Protein AF-A0A2T4J996-F1 (afdb_monomer_lite)

Foldseek 3Di:
DAFEAEAELQALVVDVGDDDDDFPDAHQEYEYQENNYADLCSCVVQLVVCVVRVHAYEYEYALRNQFQHQQVVSVVSNVVVCVVSVVVVGHYYYADLDWDDTPLEIEGEHQLFFQLPQDPPCSVLLLVLQCVPDCSQVGGHNHVVHGDHPVNSNVSNVSSVCSRLVVQPDDRPDAYEYHHAAAEANVPPDVVQVDDDSSSVSNSRRRYHHCCVSVVVGDHQFYFYHDDDPDDPDPPVRVVVCLLVPNDHTSCCVVCVQPVPPPLAECDVVLVVVLVVQVVVHDVSNVVSLVVQQVRHHPDNDTNSVNSVVVVVCCVVPDDDDDDDDHDDGDDDDD

Radius of gyration: 21.66 Å; chains: 1; bounding box: 54×43×72 Å

Organism: NCBI:txid1188250

pLDDT: mean 76.29, std 22.1, range [26.41, 98.44]

Sequence (335 aa):
MARFLVWSDLHDELWEGFDLPDPSAPVDGVLIGGDTHTRGRHLDILAASARKYDCPVVLIWGNHEASGSVWSDLLAEEAHQLAALKAEGLDIRVLHGAVTELAGVRIIGATLWTDFRLYPGLEALARTVVPRLLNDYHAIRTAPGRRFTGADMLALHAEQKAAVFEALAQLYPSATIVMTQHLPVRQLIHPAREIGRDQDRALSAGFASDLWEEIKAHHIHSWIWGHIEIYQKVDRSTRQREVDGHRLANPDHYRLYFSLIRPTHAITQSEFDIFWAVVDAGPDPTAQFLLDLHHQKALGSLRKTEILLERLRELEEGFGPAKEPEIFYSALGTS

Secondary structure (DSSP, 8-state):
---EEEE----GGGSS---PPPPSS--SEEEE-S-S-STT-TTHHHHHHHHHHTS-EEEE--SSTTBTSBHHHHHHHHHHHHHHHHHTT--EEEESSEEEEETTEEEEEE-----S-SSTT-HHHHHHHHHHH-THHHHBEEETTEE--HHHHHHHHHHHHHHHHHHHHS--SS-EEEEESSBSSGGGS-GGGTSS-HHHHHHGGGTB---HHHHTTS--SEEEE----------HHHHHHHHHTT---TTTHHHHHHH----TTS--HHHHHHHHHHHHH-HHHHHHHHHHHHTSB-STT-BHHHHHHHHHHHHTT-----------PPPPPP-

InterPro domains:
  IPR004843 Calcineurin-like, phosphoesterase domain [PF00149] (3-76)
  IPR029052 Metallo-dependent phosphatase-like [G3DSA:3.60.21.10] (3-246)
  IPR029052 Metallo-dependent phosphatase-like [SSF56300] (3-232)

Structure (mmCIF, N/CA/C/O backbone):
data_AF-A0A2T4J996-F1
#
_entry.id   AF-A0A2T4J996-F1
#
loop_
_atom_site.group_PDB
_atom_site.id
_atom_site.type_symbol
_atom_site.label_atom_id
_atom_site.label_alt_id
_atom_site.label_comp_id
_atom_site.label_asym_id
_atom_site.label_entity_id
_atom_site.label_seq_id
_atom_site.pdbx_PDB_ins_code
_atom_site.Cartn_x
_atom_site.Cartn_y
_atom_site.Cartn_z
_atom_site.occupancy
_atom_site.B_iso_or_equiv
_atom_site.auth_seq_id
_atom_site.auth_comp_id
_atom_site.auth_asym_id
_atom_site.auth_atom_id
_atom_site.pdbx_PDB_model_num
ATOM 1 N N . MET A 1 1 ? -22.418 -12.457 0.472 1.00 69.06 1 MET A N 1
ATOM 2 C CA . MET A 1 1 ? -21.127 -12.187 -0.193 1.00 69.06 1 MET A CA 1
ATOM 3 C C . MET A 1 1 ? -20.550 -10.954 0.468 1.00 69.06 1 MET A C 1
ATOM 5 O O . MET A 1 1 ? -21.336 -10.037 0.678 1.00 69.06 1 MET A O 1
ATOM 9 N N . ALA A 1 2 ? -19.269 -10.968 0.844 1.00 81.12 2 ALA A N 1
ATOM 10 C CA . ALA A 1 2 ? -18.644 -9.841 1.536 1.00 81.12 2 ALA A CA 1
ATOM 11 C C . ALA A 1 2 ? -18.615 -8.587 0.643 1.00 81.12 2 ALA A C 1
ATOM 13 O O . ALA A 1 2 ? -18.400 -8.694 -0.567 1.00 81.12 2 ALA A O 1
ATOM 14 N N . ARG A 1 3 ? -18.853 -7.415 1.232 1.00 82.44 3 ARG A N 1
ATOM 15 C CA . ARG A 1 3 ? -18.918 -6.108 0.570 1.00 82.44 3 ARG A CA 1
ATOM 16 C C . ARG A 1 3 ? -17.928 -5.163 1.234 1.00 82.44 3 ARG A C 1
ATOM 18 O O . ARG A 1 3 ? -18.079 -4.852 2.409 1.00 82.44 3 ARG A O 1
ATOM 25 N N . PHE A 1 4 ? -16.960 -4.669 0.472 1.00 83.69 4 PHE A N 1
ATOM 26 C CA . PHE A 1 4 ? -15.954 -3.738 0.975 1.00 83.69 4 PHE A CA 1
ATOM 27 C C . PHE A 1 4 ? -16.042 -2.395 0.255 1.00 83.69 4 PHE A C 1
ATOM 29 O O . PHE A 1 4 ? -16.210 -2.359 -0.965 1.00 83.69 4 PHE A O 1
ATOM 36 N N . LEU A 1 5 ? -15.889 -1.300 1.002 1.00 82.12 5 LEU A N 1
ATOM 37 C CA . LEU A 1 5 ? -15.442 -0.030 0.424 1.00 82.12 5 LEU A CA 1
ATOM 38 C C . LEU A 1 5 ? -13.927 -0.069 0.312 1.00 82.12 5 LEU A C 1
ATOM 40 O O . LEU A 1 5 ? -13.264 -0.642 1.175 1.00 82.12 5 LEU A O 1
ATOM 44 N N . VAL A 1 6 ? -13.377 0.524 -0.742 1.00 80.06 6 VAL A N 1
ATOM 45 C CA . VAL A 1 6 ? -11.937 0.485 -0.966 1.00 80.06 6 VAL A CA 1
ATOM 46 C C . VAL A 1 6 ? -11.428 1.828 -1.467 1.00 80.06 6 VAL A C 1
ATOM 48 O O . VAL A 1 6 ? -11.973 2.362 -2.431 1.00 80.06 6 VAL A O 1
ATOM 51 N N . TRP A 1 7 ? -10.372 2.342 -0.839 1.00 81.75 7 TRP A N 1
ATOM 52 C CA . TRP A 1 7 ? -9.734 3.619 -1.177 1.00 81.75 7 TRP A CA 1
ATOM 53 C C . TRP A 1 7 ? -8.212 3.507 -1.138 1.00 81.75 7 TRP A C 1
ATOM 55 O O . TRP A 1 7 ? -7.685 2.536 -0.617 1.00 81.75 7 TRP A O 1
ATOM 65 N N . SER A 1 8 ? -7.507 4.492 -1.684 1.00 81.81 8 SER A N 1
ATOM 66 C CA . SER A 1 8 ? -6.046 4.624 -1.637 1.00 81.81 8 SER A CA 1
ATOM 67 C C . SER A 1 8 ? -5.675 6.055 -2.022 1.00 81.81 8 SER A C 1
ATOM 69 O O . SER A 1 8 ? -6.496 6.724 -2.657 1.00 81.81 8 SER A O 1
ATOM 71 N N . ASP A 1 9 ? -4.469 6.503 -1.667 1.00 78.94 9 ASP A N 1
ATOM 72 C CA . ASP A 1 9 ? -3.899 7.790 -2.094 1.00 78.94 9 ASP A CA 1
ATOM 73 C C . ASP A 1 9 ? -4.835 8.965 -1.767 1.00 78.94 9 ASP A C 1
ATOM 75 O O . ASP A 1 9 ? -5.097 9.855 -2.583 1.00 78.94 9 ASP A O 1
ATOM 79 N N . LEU A 1 10 ? -5.401 8.917 -0.556 1.00 77.12 10 LEU A N 1
ATOM 80 C CA . LEU A 1 10 ? -6.344 9.917 -0.067 1.00 77.12 10 LEU A CA 1
ATOM 81 C C . LEU A 1 10 ? -5.671 11.236 0.279 1.00 77.12 10 LEU A C 1
ATOM 83 O O . LEU A 1 10 ? -6.398 12.211 0.359 1.00 77.12 10 LEU A O 1
ATOM 87 N N . HIS A 1 11 ? -4.354 11.266 0.508 1.00 75.38 11 HIS A N 1
ATOM 88 C CA . HIS A 1 11 ? -3.541 12.471 0.711 1.00 75.38 11 HIS A CA 1
ATOM 89 C C . HIS A 1 11 ? -4.268 13.635 1.406 1.00 75.38 11 HIS A C 1
ATOM 91 O O . HIS A 1 11 ? -4.245 14.782 0.943 1.00 75.38 11 HIS A O 1
ATOM 97 N N . ASP A 1 12 ? -4.927 13.351 2.530 1.00 72.12 12 ASP A N 1
ATOM 98 C CA . ASP A 1 12 ? -5.772 14.314 3.234 1.00 72.12 12 ASP A CA 1
ATOM 99 C C . ASP A 1 12 ? -4.965 15.524 3.729 1.00 72.12 12 ASP A C 1
ATOM 101 O O . ASP A 1 12 ? -5.529 16.576 4.019 1.00 72.12 12 ASP A O 1
ATOM 105 N N . GLU A 1 13 ? -3.632 15.428 3.771 1.00 70.81 13 GLU A N 1
ATOM 106 C CA . GLU A 1 13 ? -2.739 16.551 4.046 1.00 70.81 13 GLU A CA 1
ATOM 107 C C . GLU A 1 13 ? -2.743 17.642 2.962 1.00 70.81 13 GLU A C 1
ATOM 109 O O . GLU A 1 13 ? -2.271 18.756 3.213 1.00 70.81 13 GLU A O 1
ATOM 114 N N . LEU A 1 14 ? -3.218 17.332 1.753 1.00 64.31 14 LEU A N 1
ATOM 115 C CA . LEU A 1 14 ? -3.176 18.218 0.588 1.00 64.31 14 LEU A CA 1
ATOM 116 C C . LEU A 1 14 ? -4.493 18.973 0.350 1.00 64.31 14 LEU A C 1
ATOM 118 O O . LEU A 1 14 ? -4.530 19.881 -0.488 1.00 64.31 14 LEU A O 1
ATOM 122 N N . TRP A 1 15 ? -5.569 18.632 1.060 1.00 72.00 15 TRP A N 1
ATOM 123 C CA . TRP A 1 15 ? -6.887 19.257 0.908 1.00 72.00 15 TRP A CA 1
ATOM 124 C C . TRP A 1 15 ? -7.669 19.310 2.224 1.00 72.00 15 TRP A C 1
ATOM 126 O O . TRP A 1 15 ? -7.163 18.982 3.288 1.00 72.00 15 TRP A O 1
ATOM 136 N N . GLU A 1 16 ? -8.912 19.788 2.175 1.00 67.12 16 GLU A N 1
ATOM 137 C CA . GLU A 1 16 ? -9.771 20.005 3.352 1.00 67.12 16 GLU A CA 1
ATOM 138 C C . GLU A 1 16 ? -10.351 18.696 3.944 1.00 67.12 16 GLU A C 1
ATOM 140 O O . GLU A 1 16 ? -11.324 18.739 4.691 1.00 67.12 16 GLU A O 1
ATOM 145 N N . GLY A 1 17 ? -9.727 17.548 3.646 1.00 63.62 17 GLY A N 1
ATOM 146 C CA . GLY A 1 17 ? -10.167 16.201 4.021 1.00 63.62 17 GLY A CA 1
ATOM 147 C C . GLY A 1 17 ? -10.972 15.472 2.939 1.00 63.62 17 GLY A C 1
ATOM 148 O O . GLY A 1 17 ? -11.456 16.076 1.976 1.00 63.62 17 GLY A O 1
ATOM 149 N N . PHE A 1 18 ? -11.084 14.152 3.088 1.00 69.75 18 PHE A N 1
ATOM 150 C CA . PHE A 1 18 ? -11.877 13.286 2.223 1.00 69.75 18 PHE A CA 1
ATOM 151 C C . PHE A 1 18 ? -13.313 13.141 2.741 1.00 69.75 18 PHE A C 1
ATOM 153 O O . PHE A 1 18 ? -13.555 12.629 3.838 1.00 69.75 18 PHE A O 1
ATOM 160 N N . ASP A 1 19 ? -14.282 13.552 1.922 1.00 75.06 19 ASP A N 1
ATOM 161 C CA . ASP A 1 19 ? -15.699 13.362 2.219 1.00 75.06 19 ASP A CA 1
ATOM 162 C C . ASP A 1 19 ? -16.072 11.884 2.077 1.00 75.06 19 ASP A C 1
ATOM 164 O O . ASP A 1 19 ? -16.168 11.334 0.978 1.00 75.06 19 ASP A O 1
ATOM 168 N N . LEU A 1 20 ? -16.301 11.234 3.216 1.00 76.50 20 LEU A N 1
ATOM 169 C CA . LEU A 1 20 ? -16.715 9.840 3.263 1.00 76.50 20 LEU A CA 1
ATOM 170 C C . LEU A 1 20 ? -18.072 9.662 2.555 1.00 76.50 20 LEU A C 1
ATOM 172 O O . LEU A 1 20 ? -19.041 10.304 2.970 1.00 76.50 20 LEU A O 1
ATOM 176 N N . PRO A 1 21 ? -18.198 8.793 1.534 1.00 77.44 21 PRO A N 1
ATOM 177 C CA . PRO A 1 21 ? -19.457 8.604 0.809 1.00 77.44 21 PRO A CA 1
ATOM 178 C C . PRO A 1 21 ? -20.531 7.914 1.663 1.00 77.44 21 PRO A C 1
ATOM 180 O O . PRO A 1 21 ? -20.238 7.338 2.704 1.00 77.44 21 PRO A O 1
ATOM 183 N N . ASP A 1 22 ? -21.792 7.950 1.238 1.00 78.25 22 ASP A N 1
ATOM 184 C CA . ASP A 1 22 ? -22.841 7.108 1.825 1.00 78.25 22 ASP A CA 1
ATOM 185 C C . ASP A 1 22 ? -23.022 5.856 0.956 1.00 78.25 22 ASP A C 1
ATOM 187 O O . ASP A 1 22 ? -23.381 5.976 -0.221 1.00 78.25 22 ASP A O 1
ATOM 191 N N . PRO A 1 23 ? -22.745 4.646 1.473 1.00 75.88 23 PRO A N 1
ATOM 192 C CA . PRO A 1 23 ? -22.855 3.439 0.676 1.00 75.88 23 PRO A CA 1
ATOM 193 C C . PRO A 1 23 ? -24.328 3.124 0.402 1.00 75.88 23 PRO A C 1
ATOM 195 O O . PRO A 1 23 ? -25.193 3.254 1.266 1.00 75.88 23 PRO A O 1
ATOM 198 N N . SER A 1 24 ? -24.619 2.631 -0.803 1.00 76.06 24 SER A N 1
ATOM 199 C CA . SER A 1 24 ? -25.988 2.292 -1.219 1.00 76.06 24 SER A CA 1
ATOM 200 C C . SER A 1 24 ? -26.580 1.073 -0.488 1.00 76.06 24 SER A C 1
ATOM 202 O O . SER A 1 24 ? -27.747 0.738 -0.681 1.00 76.06 24 SER A O 1
ATOM 204 N N . ALA A 1 25 ? -25.763 0.361 0.291 1.00 78.00 25 ALA A N 1
ATOM 205 C CA . ALA A 1 25 ? -26.132 -0.777 1.125 1.00 78.00 25 ALA A CA 1
ATOM 206 C C . ALA A 1 25 ? -25.080 -0.963 2.236 1.00 78.00 25 ALA A C 1
ATOM 208 O O . ALA A 1 25 ? -23.963 -0.465 2.076 1.00 78.00 25 ALA A O 1
ATOM 209 N N . PRO A 1 26 ? -25.378 -1.720 3.309 1.00 86.88 26 PRO A N 1
ATOM 210 C CA . PRO A 1 26 ? -24.387 -2.057 4.326 1.00 86.88 26 PRO A CA 1
ATOM 211 C C . PRO A 1 26 ? -23.123 -2.688 3.728 1.00 86.88 26 PRO A C 1
ATOM 213 O O . PRO A 1 26 ? -23.177 -3.395 2.711 1.00 86.88 26 PRO A O 1
ATOM 216 N N . VAL A 1 27 ? -21.992 -2.415 4.371 1.00 86.81 27 VAL A N 1
ATOM 217 C CA . VAL A 1 27 ? -20.670 -2.919 3.996 1.00 86.81 27 VAL A CA 1
ATOM 218 C C . VAL A 1 27 ? -20.065 -3.660 5.179 1.00 86.81 27 VAL A C 1
ATOM 220 O O . VAL A 1 27 ? -20.305 -3.309 6.330 1.00 86.81 27 VAL A O 1
ATOM 223 N N . ASP A 1 28 ? -19.305 -4.706 4.889 1.00 92.12 28 ASP A N 1
ATOM 224 C CA . ASP A 1 28 ? -18.682 -5.569 5.891 1.00 92.12 28 ASP A CA 1
ATOM 225 C C . ASP A 1 28 ? -17.314 -5.035 6.351 1.00 92.12 28 ASP A C 1
ATOM 227 O O . ASP A 1 28 ? -16.740 -5.531 7.321 1.00 92.12 28 ASP A O 1
ATOM 231 N N . GLY A 1 29 ? -16.778 -4.035 5.648 1.00 92.56 29 GLY A N 1
ATOM 232 C CA . GLY A 1 29 ? -15.533 -3.375 6.005 1.00 92.56 29 GLY A CA 1
ATOM 233 C C . GLY A 1 29 ? -15.078 -2.322 5.005 1.00 92.56 29 GLY A C 1
ATOM 234 O O . GLY A 1 29 ? -15.614 -2.198 3.899 1.00 92.56 29 GLY A O 1
ATOM 235 N N . VAL A 1 30 ? -14.028 -1.604 5.385 1.00 90.94 30 VAL A N 1
ATOM 236 C CA . VAL A 1 30 ? -13.314 -0.651 4.530 1.00 90.94 30 VAL A CA 1
ATOM 237 C C . VAL A 1 30 ? -11.862 -1.097 4.382 1.00 90.94 30 VAL A C 1
ATOM 239 O O . VAL A 1 30 ? -11.217 -1.420 5.375 1.00 90.94 30 VAL A O 1
ATOM 242 N N . LEU A 1 31 ? -11.334 -1.099 3.159 1.00 91.38 31 LEU A N 1
ATOM 243 C CA . LEU A 1 31 ? -9.941 -1.426 2.850 1.00 91.38 31 LEU A CA 1
ATOM 244 C C . LEU A 1 31 ? -9.238 -0.188 2.283 1.00 91.38 31 LEU A C 1
ATOM 246 O O . LEU A 1 31 ? -9.692 0.381 1.296 1.00 91.38 31 LEU A O 1
ATOM 250 N N . ILE A 1 32 ? -8.131 0.239 2.880 1.00 89.62 32 ILE A N 1
ATOM 251 C CA . ILE A 1 32 ? -7.398 1.433 2.462 1.00 89.62 32 ILE A CA 1
ATOM 252 C C . ILE A 1 32 ? -5.973 1.056 2.045 1.00 89.62 32 ILE A C 1
ATOM 254 O O . ILE A 1 32 ? -5.202 0.503 2.828 1.00 89.62 32 ILE A O 1
ATOM 258 N N . GLY A 1 33 ? -5.654 1.336 0.785 1.00 86.81 33 GLY A N 1
ATOM 259 C CA . GLY A 1 33 ? -4.440 0.965 0.067 1.00 86.81 33 GLY A CA 1
ATOM 260 C C . GLY A 1 33 ? -3.197 1.797 0.373 1.00 86.81 33 GLY A C 1
ATOM 261 O O . GLY A 1 33 ? -2.201 1.573 -0.292 1.00 86.81 33 GLY A O 1
ATOM 262 N N . GLY A 1 34 ? -3.220 2.672 1.381 1.00 87.62 34 GLY A N 1
ATOM 263 C CA . GLY A 1 34 ? -2.084 3.518 1.766 1.00 87.62 34 GLY A CA 1
ATOM 264 C C . GLY A 1 34 ? -2.198 4.963 1.286 1.00 87.62 34 GLY A C 1
ATOM 265 O O . GLY A 1 34 ? -3.206 5.350 0.690 1.00 87.62 34 GLY A O 1
ATOM 266 N N . ASP A 1 35 ? -1.178 5.758 1.618 1.00 86.19 35 ASP A N 1
ATOM 267 C CA . ASP A 1 35 ? -1.061 7.192 1.340 1.00 86.19 35 ASP A CA 1
ATOM 268 C C . ASP A 1 35 ? -2.310 7.993 1.771 1.00 86.19 35 ASP A C 1
ATOM 270 O O . ASP A 1 35 ? -2.908 8.750 1.003 1.00 86.19 35 ASP A O 1
ATOM 274 N N . THR A 1 36 ? -2.735 7.820 3.028 1.00 84.75 36 THR A N 1
ATOM 275 C CA . THR A 1 36 ? -3.874 8.549 3.603 1.00 84.75 36 THR A CA 1
ATOM 276 C C . THR A 1 36 ? -3.491 9.923 4.121 1.00 84.75 36 THR A C 1
ATOM 278 O O . THR A 1 36 ? -4.158 10.905 3.808 1.00 84.75 36 THR A O 1
ATOM 281 N N . HIS A 1 37 ? -2.448 9.983 4.950 1.00 86.19 37 HIS A N 1
ATOM 282 C CA . HIS A 1 37 ? -1.928 11.211 5.537 1.00 86.19 37 HIS A CA 1
ATOM 283 C C . HIS A 1 37 ? -0.482 11.011 6.015 1.00 86.19 37 HIS A C 1
ATOM 285 O O . HIS A 1 37 ? -0.035 9.908 6.316 1.00 86.19 37 HIS A O 1
ATOM 291 N N . THR A 1 38 ? 0.253 12.108 6.167 1.00 85.81 38 THR A N 1
ATOM 292 C CA . THR A 1 38 ? 1.617 12.130 6.727 1.00 85.81 38 THR A CA 1
ATOM 293 C C . THR A 1 38 ? 1.640 12.400 8.245 1.00 85.81 38 THR A C 1
ATOM 295 O O . THR A 1 38 ? 0.640 12.817 8.836 1.00 85.81 38 THR A O 1
ATOM 298 N N . ARG A 1 39 ? 2.801 12.248 8.899 1.00 85.12 39 ARG A N 1
ATOM 299 C CA . ARG A 1 39 ? 3.062 12.760 10.269 1.00 85.12 39 ARG A CA 1
ATOM 300 C C . ARG A 1 39 ? 2.141 12.226 11.380 1.00 85.12 39 ARG A C 1
ATOM 302 O O . ARG A 1 39 ? 1.787 12.971 12.291 1.00 85.12 39 ARG A O 1
ATOM 309 N N . GLY A 1 40 ? 1.778 10.943 11.327 1.00 86.12 40 GLY A N 1
ATOM 310 C CA . GLY A 1 40 ? 1.049 10.272 12.417 1.00 86.12 40 GLY A CA 1
ATOM 311 C C . GLY A 1 40 ? -0.442 10.590 12.496 1.00 86.12 40 GLY A C 1
ATOM 312 O O . GLY A 1 40 ? -1.061 10.347 13.526 1.00 86.12 40 GLY A O 1
ATOM 313 N N . ARG A 1 41 ? -1.009 11.148 11.422 1.00 90.75 41 ARG A N 1
ATOM 314 C CA . ARG A 1 41 ? -2.451 11.399 11.267 1.00 90.75 41 ARG A CA 1
ATOM 315 C C . ARG A 1 41 ? -3.138 10.411 10.325 1.00 90.75 41 ARG A C 1
ATOM 317 O O . ARG A 1 41 ? -4.313 10.560 10.009 1.00 90.75 41 ARG A O 1
ATOM 324 N N . HIS A 1 42 ? -2.411 9.401 9.863 1.00 91.38 42 HIS A N 1
ATOM 325 C CA . HIS A 1 42 ? -2.890 8.428 8.884 1.00 91.38 42 HIS A CA 1
ATOM 326 C C . HIS A 1 42 ? -4.093 7.619 9.375 1.00 91.38 42 HIS A C 1
ATOM 328 O O . HIS A 1 42 ? -4.861 7.143 8.546 1.00 91.38 42 HIS A O 1
ATOM 334 N N . LEU A 1 43 ? -4.305 7.519 10.695 1.00 95.50 43 LEU A N 1
ATOM 335 C CA . LEU A 1 43 ? -5.453 6.842 11.309 1.00 95.50 43 LEU A CA 1
ATOM 336 C C . LEU A 1 43 ? -6.733 7.690 11.386 1.00 95.50 43 LEU A C 1
ATOM 338 O O . LEU A 1 43 ? -7.800 7.135 11.658 1.00 95.50 43 LEU A O 1
ATOM 342 N N . ASP A 1 44 ? -6.672 9.001 11.139 1.00 94.25 44 ASP A N 1
ATOM 343 C CA . ASP A 1 44 ? -7.824 9.897 11.316 1.00 94.25 44 ASP A CA 1
ATOM 344 C C . ASP A 1 44 ? -9.002 9.480 10.425 1.00 94.25 44 ASP A C 1
ATOM 346 O O . ASP A 1 44 ? -10.134 9.324 10.898 1.00 94.25 44 ASP A O 1
ATOM 350 N N . ILE A 1 45 ? -8.727 9.229 9.141 1.00 89.56 45 ILE A N 1
ATOM 351 C CA . ILE A 1 45 ? -9.749 8.813 8.176 1.00 89.56 45 ILE A CA 1
ATOM 352 C C . ILE A 1 45 ? -10.267 7.398 8.459 1.00 89.56 45 ILE A C 1
ATOM 354 O O . ILE A 1 45 ? -11.437 7.105 8.206 1.00 89.56 45 ILE A O 1
ATOM 358 N N . LEU A 1 46 ? -9.444 6.531 9.059 1.00 95.31 46 LEU A N 1
ATOM 359 C CA . LEU A 1 46 ? -9.857 5.188 9.471 1.00 95.31 46 LEU A CA 1
ATOM 360 C C . LEU A 1 46 ? -10.840 5.279 10.636 1.00 95.31 46 LEU A C 1
ATOM 362 O O . LEU A 1 46 ? -11.886 4.636 10.609 1.00 95.31 46 LEU A O 1
ATOM 366 N N . ALA A 1 47 ? -10.541 6.117 11.630 1.00 97.12 47 ALA A N 1
ATOM 367 C CA . ALA A 1 47 ? -11.420 6.354 12.765 1.00 97.12 47 ALA A CA 1
ATOM 368 C C . ALA A 1 47 ? -12.746 6.996 12.336 1.00 97.12 47 ALA A C 1
ATOM 370 O O . ALA A 1 47 ? -13.809 6.600 12.814 1.00 97.12 47 ALA A O 1
ATOM 371 N N . ALA A 1 48 ? -12.707 7.959 11.411 1.00 94.81 48 ALA A N 1
ATOM 372 C CA . ALA A 1 48 ? -13.911 8.545 10.828 1.00 94.81 48 ALA A CA 1
ATOM 373 C C . ALA A 1 48 ? -14.743 7.499 10.063 1.00 94.81 48 ALA A C 1
ATOM 375 O O . ALA A 1 48 ? -15.957 7.426 10.252 1.00 94.81 48 ALA A O 1
ATOM 376 N N . SER A 1 49 ? -14.092 6.646 9.266 1.00 92.38 49 SER A N 1
ATOM 377 C CA . SER A 1 49 ? -14.745 5.576 8.501 1.00 92.38 49 SER A CA 1
ATOM 378 C C . SER A 1 49 ? -15.386 4.530 9.408 1.00 92.38 49 SER A C 1
ATOM 380 O O . SER A 1 49 ? -16.562 4.216 9.241 1.00 92.38 49 SER A O 1
ATOM 382 N N . ALA A 1 50 ? -14.650 4.040 10.409 1.00 97.31 50 ALA A N 1
ATOM 383 C CA . ALA A 1 50 ? -15.145 3.049 11.360 1.00 97.31 50 ALA A CA 1
ATOM 384 C C . ALA A 1 50 ? -16.388 3.564 12.098 1.00 97.31 50 ALA A C 1
ATOM 386 O O . ALA A 1 50 ? -17.381 2.852 12.204 1.00 97.31 50 ALA A O 1
ATOM 387 N N . ARG A 1 51 ? -16.373 4.832 12.538 1.00 97.00 51 ARG A N 1
ATOM 388 C CA . ARG A 1 51 ? -17.527 5.466 13.197 1.00 97.00 51 ARG A CA 1
ATOM 389 C C . ARG A 1 51 ? -18.706 5.683 12.252 1.00 97.00 51 ARG A C 1
ATOM 391 O O . ARG A 1 51 ? -19.845 5.510 12.669 1.00 97.00 51 ARG A O 1
ATOM 398 N N . LYS A 1 52 ? -18.453 6.098 11.006 1.00 94.50 52 LYS A N 1
ATOM 399 C CA . LYS A 1 52 ? -19.519 6.392 10.039 1.00 94.50 52 LYS A CA 1
ATOM 400 C C . LYS A 1 52 ? -20.245 5.126 9.584 1.00 94.50 52 LYS A C 1
ATOM 402 O O . LYS A 1 52 ? -21.467 5.140 9.480 1.00 94.50 52 LYS A O 1
ATOM 407 N N . TYR A 1 53 ? -19.498 4.069 9.277 1.00 92.81 53 TYR A N 1
ATOM 408 C CA . TYR A 1 53 ? -20.054 2.856 8.670 1.00 92.81 53 TYR A CA 1
ATOM 409 C C . TYR A 1 53 ? -20.310 1.726 9.661 1.00 92.81 53 TYR A C 1
ATOM 411 O O . TYR A 1 53 ? -20.892 0.723 9.260 1.00 92.81 53 TYR A O 1
ATOM 419 N N . ASP A 1 54 ? -19.873 1.877 10.914 1.00 95.81 54 ASP A N 1
ATOM 420 C CA . ASP A 1 54 ? -20.004 0.863 11.965 1.00 95.81 54 ASP A CA 1
ATOM 421 C C . ASP A 1 54 ? -19.439 -0.504 11.529 1.00 95.81 54 ASP A C 1
ATOM 423 O O . ASP A 1 54 ? -20.055 -1.557 11.690 1.00 95.81 54 ASP A O 1
ATOM 427 N N . CYS A 1 55 ? -18.260 -0.482 10.896 1.00 96.25 55 CYS A N 1
ATOM 428 C CA . CYS A 1 55 ? -17.593 -1.679 10.386 1.00 96.25 55 CYS A CA 1
ATOM 429 C C . CYS A 1 55 ? -16.062 -1.591 10.532 1.00 96.25 55 CYS A C 1
ATOM 431 O O . CYS A 1 55 ? -15.519 -0.488 10.671 1.00 96.25 55 CYS A O 1
ATOM 433 N N . PRO A 1 56 ? -15.345 -2.732 10.494 1.00 98.12 56 PRO A N 1
ATOM 434 C CA . PRO A 1 56 ? -13.892 -2.735 10.589 1.00 98.12 56 PRO A CA 1
ATOM 435 C C . PRO A 1 56 ? -13.202 -2.048 9.409 1.00 98.12 56 PRO A C 1
ATOM 437 O O . PRO A 1 56 ? -13.633 -2.159 8.258 1.00 98.12 56 PRO A O 1
ATOM 440 N N . VAL A 1 57 ? -12.077 -1.392 9.691 1.00 98.12 57 VAL A N 1
ATOM 441 C CA . VAL A 1 57 ? -11.261 -0.696 8.690 1.00 98.12 57 VAL A CA 1
ATOM 442 C C . VAL A 1 57 ? -9.853 -1.276 8.671 1.00 98.12 57 VAL A C 1
ATOM 444 O O . VAL A 1 57 ? -9.183 -1.348 9.701 1.00 98.12 57 VAL A O 1
ATOM 447 N N . VAL A 1 58 ? -9.391 -1.683 7.493 1.00 98.31 58 VAL A N 1
ATOM 448 C CA . VAL A 1 58 ? -8.052 -2.229 7.268 1.00 98.31 58 VAL A CA 1
ATOM 449 C C . VAL A 1 58 ? -7.243 -1.248 6.432 1.00 98.31 58 VAL A C 1
ATOM 451 O O . VAL A 1 58 ? -7.706 -0.814 5.384 1.00 98.31 58 VAL A O 1
ATOM 454 N N . LEU A 1 59 ? -6.031 -0.928 6.869 1.00 97.06 59 LEU A N 1
ATOM 455 C CA . LEU A 1 59 ? -5.081 -0.065 6.170 1.00 97.06 59 LEU A CA 1
ATOM 456 C C . LEU A 1 59 ? -3.779 -0.825 5.913 1.00 97.06 59 LEU A C 1
ATOM 458 O O . LEU A 1 59 ? -3.325 -1.590 6.761 1.00 97.06 59 LEU A O 1
ATOM 462 N N . ILE A 1 60 ? -3.146 -0.568 4.776 1.00 96.94 60 ILE A N 1
ATOM 463 C CA . ILE A 1 60 ? -1.698 -0.750 4.614 1.00 96.94 60 ILE A CA 1
ATOM 464 C C . ILE A 1 60 ? -1.023 0.614 4.612 1.00 96.94 60 ILE A C 1
ATOM 466 O O . ILE A 1 60 ? -1.632 1.600 4.216 1.00 96.94 60 ILE A O 1
ATOM 470 N N . TRP A 1 61 ? 0.241 0.684 5.009 1.00 94.88 61 TRP A N 1
ATOM 471 C CA . TRP A 1 61 ? 1.014 1.892 4.736 1.00 94.88 61 TRP A CA 1
ATOM 472 C C . TRP A 1 61 ? 1.341 2.000 3.254 1.00 94.88 61 TRP A C 1
ATOM 474 O O . TRP A 1 61 ? 1.735 1.014 2.620 1.00 94.88 61 TRP A O 1
ATOM 484 N N . GLY A 1 62 ? 1.274 3.220 2.748 1.00 89.69 62 GLY A N 1
ATOM 485 C CA . GLY A 1 62 ? 2.076 3.649 1.627 1.00 89.69 62 GLY A CA 1
ATOM 486 C C . GLY A 1 62 ? 3.418 4.237 2.063 1.00 89.69 62 GLY A C 1
ATOM 487 O O . GLY A 1 62 ? 3.944 3.933 3.138 1.00 89.69 62 GLY A O 1
ATOM 488 N N . ASN A 1 63 ? 4.040 5.021 1.189 1.00 86.56 63 ASN A N 1
ATOM 489 C CA . ASN A 1 63 ? 5.308 5.694 1.479 1.00 86.56 63 ASN A CA 1
ATOM 490 C C . ASN A 1 63 ? 5.081 7.054 2.163 1.00 86.56 63 ASN A C 1
ATOM 492 O O . ASN A 1 63 ? 5.976 7.536 2.867 1.00 86.56 63 ASN A O 1
ATOM 496 N N . HIS A 1 64 ? 3.899 7.665 2.008 1.00 84.62 64 HIS A N 1
ATOM 497 C CA . HIS A 1 64 ? 3.586 8.964 2.601 1.00 84.62 64 HIS A CA 1
ATOM 498 C C . HIS A 1 64 ? 3.309 8.901 4.103 1.00 84.62 64 HIS A C 1
ATOM 500 O O . HIS A 1 64 ? 3.648 9.862 4.796 1.00 84.62 64 HIS A O 1
ATOM 506 N N . GLU A 1 65 ? 2.829 7.782 4.652 1.00 88.75 65 GLU A N 1
ATOM 507 C CA . GLU A 1 65 ? 2.666 7.627 6.106 1.00 88.75 65 GLU A CA 1
ATOM 508 C C . GLU A 1 65 ? 3.977 7.937 6.847 1.00 88.75 65 GLU A C 1
ATOM 510 O O . GLU A 1 65 ? 4.007 8.730 7.795 1.00 88.75 65 GLU A O 1
ATOM 515 N N . ALA A 1 66 ? 5.091 7.387 6.352 1.00 86.19 66 ALA A N 1
ATOM 516 C CA . ALA A 1 66 ? 6.426 7.596 6.910 1.00 86.19 66 ALA A CA 1
ATOM 517 C C . ALA A 1 66 ? 7.059 8.952 6.525 1.00 86.19 66 ALA A C 1
ATOM 519 O O . ALA A 1 66 ? 8.094 9.340 7.082 1.00 86.19 66 ALA A O 1
ATOM 520 N N . SER A 1 67 ? 6.467 9.691 5.583 1.00 84.00 67 SER A N 1
ATOM 521 C CA . SER A 1 67 ? 7.020 10.940 5.058 1.00 84.00 67 SER A CA 1
ATOM 522 C C . SER A 1 67 ? 6.982 12.062 6.095 1.00 84.00 67 SER A C 1
ATOM 524 O O . SER A 1 67 ? 5.948 12.399 6.674 1.00 84.00 67 SER A O 1
ATOM 526 N N . GLY A 1 68 ? 8.145 12.672 6.341 1.00 83.94 68 GLY A N 1
ATOM 527 C CA . GLY A 1 68 ? 8.286 13.735 7.336 1.00 83.94 68 GLY A CA 1
ATOM 528 C C . GLY A 1 68 ? 8.251 13.246 8.787 1.00 83.94 68 GLY A C 1
ATOM 529 O O . GLY A 1 68 ? 8.229 14.085 9.689 1.00 83.94 68 GLY A O 1
ATOM 530 N N . SER A 1 69 ? 8.293 11.929 9.001 1.00 85.12 69 SER A N 1
ATOM 531 C CA . SER A 1 69 ? 8.344 11.273 10.307 1.00 85.12 69 SER A CA 1
ATOM 532 C C . SER A 1 69 ? 9.655 10.512 10.510 1.00 85.12 69 SER A C 1
ATOM 534 O O . SER A 1 69 ? 10.411 10.236 9.573 1.00 85.12 69 SER A O 1
ATOM 536 N N . VAL A 1 70 ? 9.927 10.156 11.767 1.00 90.38 70 VAL A N 1
ATOM 537 C CA . VAL A 1 70 ? 10.876 9.091 12.098 1.00 90.38 70 VAL A CA 1
ATOM 538 C C . VAL A 1 70 ? 10.080 7.795 12.200 1.00 90.38 70 VAL A C 1
ATOM 540 O O . VAL A 1 70 ? 9.178 7.689 13.022 1.00 90.38 70 VAL A O 1
ATOM 543 N N . TRP A 1 71 ? 10.406 6.820 11.359 1.00 89.94 71 TRP A N 1
ATOM 544 C CA . TRP A 1 71 ? 9.659 5.573 11.199 1.00 89.94 71 TRP A CA 1
ATOM 545 C C . TRP A 1 71 ? 9.454 4.839 12.530 1.00 89.94 71 TRP A C 1
ATOM 547 O O . TRP A 1 71 ? 8.326 4.484 12.859 1.00 89.94 71 TRP A O 1
ATOM 557 N N . SER A 1 72 ? 10.515 4.656 13.328 1.00 88.75 72 SER A N 1
ATOM 558 C CA . SER A 1 72 ? 10.422 3.998 14.642 1.00 88.75 72 SER A CA 1
ATOM 559 C C . SER A 1 72 ? 9.418 4.672 15.574 1.00 88.75 72 SER A C 1
ATOM 561 O O . SER A 1 72 ? 8.670 3.998 16.278 1.00 88.75 72 SER A O 1
ATOM 563 N N . ASP A 1 73 ? 9.394 6.001 15.551 1.00 92.38 73 ASP A N 1
ATOM 564 C CA . ASP A 1 73 ? 8.548 6.807 16.423 1.00 92.38 73 ASP A CA 1
ATOM 565 C C . ASP A 1 73 ? 7.099 6.753 15.927 1.00 92.38 73 ASP A C 1
ATOM 567 O O . ASP A 1 73 ? 6.175 6.633 16.725 1.00 92.38 73 ASP A O 1
ATOM 571 N N . LEU A 1 74 ? 6.906 6.750 14.603 1.00 93.38 74 LEU A N 1
ATOM 572 C CA . LEU A 1 74 ? 5.598 6.607 13.972 1.00 93.38 74 LEU A CA 1
ATOM 573 C C . LEU A 1 74 ? 4.951 5.249 14.267 1.00 93.38 74 LEU A C 1
ATOM 575 O O . LEU A 1 74 ? 3.761 5.210 14.548 1.00 93.38 74 LEU A O 1
ATOM 579 N N . LEU A 1 75 ? 5.712 4.149 14.243 1.00 93.25 75 LEU A N 1
ATOM 580 C CA . LEU A 1 75 ? 5.187 2.827 14.614 1.00 93.25 75 LEU A CA 1
ATOM 581 C C . LEU A 1 75 ? 4.761 2.775 16.087 1.00 93.25 75 LEU A C 1
ATOM 583 O O . LEU A 1 75 ? 3.729 2.192 16.415 1.00 93.25 75 LEU A O 1
ATOM 587 N N . ALA A 1 76 ? 5.547 3.384 16.979 1.00 93.81 76 ALA A N 1
ATOM 588 C CA . ALA A 1 76 ? 5.209 3.450 18.397 1.00 93.81 76 ALA A CA 1
ATOM 589 C C . ALA A 1 76 ? 3.944 4.292 18.640 1.00 93.81 76 ALA A C 1
ATOM 591 O O . ALA A 1 76 ? 3.071 3.885 19.408 1.00 93.81 76 ALA A O 1
ATOM 592 N N . GLU A 1 77 ? 3.830 5.432 17.957 1.00 95.31 77 GLU A N 1
ATOM 593 C CA . GLU A 1 77 ? 2.653 6.298 18.020 1.00 95.31 77 GLU A CA 1
ATOM 594 C C . GLU A 1 77 ? 1.414 5.617 17.426 1.00 95.31 77 GLU A C 1
ATOM 596 O O . GLU A 1 77 ? 0.361 5.615 18.057 1.00 95.31 77 GLU A O 1
ATOM 601 N N . GLU A 1 78 ? 1.536 4.958 16.270 1.00 96.75 78 GLU A N 1
ATOM 602 C CA . GLU A 1 78 ? 0.453 4.174 15.669 1.00 96.75 78 GLU A CA 1
ATOM 603 C C . GLU A 1 78 ? -0.071 3.115 16.644 1.00 96.75 78 GLU A C 1
ATOM 605 O O . GLU A 1 78 ? -1.277 3.023 16.864 1.00 96.75 78 GLU A O 1
ATOM 610 N N . ALA A 1 79 ? 0.817 2.339 17.271 1.00 96.69 79 ALA A N 1
ATOM 611 C CA . ALA A 1 79 ? 0.411 1.315 18.229 1.00 96.69 79 ALA A CA 1
ATOM 612 C C . ALA A 1 79 ? -0.361 1.912 19.420 1.00 96.69 79 ALA A C 1
ATOM 614 O O . ALA A 1 79 ? -1.349 1.332 19.880 1.00 96.69 79 ALA A O 1
ATOM 615 N N . HIS A 1 80 ? 0.065 3.081 19.904 1.00 97.31 80 HIS A N 1
ATOM 616 C CA . HIS A 1 80 ? -0.613 3.798 20.979 1.00 97.31 80 HIS A CA 1
ATOM 617 C C . HIS A 1 80 ? -1.999 4.309 20.549 1.00 97.31 80 HIS A C 1
ATOM 619 O O . HIS A 1 80 ? -2.983 4.078 21.257 1.00 97.31 80 HIS A O 1
ATOM 625 N N . GLN A 1 81 ? -2.102 4.929 19.373 1.00 97.50 81 GLN A N 1
ATOM 626 C CA . GLN A 1 81 ? -3.368 5.418 18.823 1.00 97.50 81 GLN A CA 1
ATOM 627 C C . GLN A 1 81 ? -4.353 4.277 18.541 1.00 97.50 81 GLN A C 1
ATOM 629 O O . GLN A 1 81 ? -5.522 4.370 18.910 1.00 97.50 81 GLN A O 1
ATOM 634 N N . LEU A 1 82 ? -3.891 3.164 17.962 1.00 98.00 82 LEU A N 1
ATOM 635 C CA . LEU A 1 82 ? -4.719 1.977 17.730 1.00 98.00 82 LEU A CA 1
ATOM 636 C C . LEU A 1 82 ? -5.266 1.398 19.039 1.00 98.00 82 LEU A C 1
ATOM 638 O O . LEU A 1 82 ? -6.424 0.984 19.090 1.00 98.00 82 LEU A O 1
ATOM 642 N N . ALA A 1 83 ? -4.474 1.394 20.116 1.00 98.06 83 ALA A N 1
ATOM 643 C CA . ALA A 1 83 ? -4.947 0.958 21.428 1.00 98.06 83 ALA A CA 1
ATOM 644 C C . ALA A 1 83 ? -6.054 1.874 21.979 1.00 98.06 83 ALA A C 1
ATOM 646 O O . ALA A 1 83 ? -7.034 1.374 22.536 1.00 98.06 83 ALA A O 1
ATOM 647 N N . ALA A 1 84 ? -5.929 3.191 21.790 1.00 98.19 84 ALA A N 1
ATOM 648 C CA . ALA A 1 84 ? -6.957 4.156 22.176 1.00 98.19 84 ALA A CA 1
ATOM 649 C C . ALA A 1 84 ? -8.248 3.976 21.356 1.00 98.19 84 ALA A C 1
ATOM 651 O O . ALA A 1 84 ? -9.323 3.832 21.933 1.00 98.19 84 ALA A O 1
ATOM 652 N N . LEU A 1 85 ? -8.140 3.870 20.029 1.00 98.19 85 LEU A N 1
ATOM 653 C CA . LEU A 1 85 ? -9.280 3.647 19.129 1.00 98.19 85 LEU A CA 1
ATOM 654 C C . LEU A 1 85 ? -9.994 2.322 19.431 1.00 98.19 85 LEU A C 1
ATOM 656 O O . LEU A 1 85 ? -11.223 2.255 19.440 1.00 98.19 85 LEU A O 1
ATOM 660 N N . LYS A 1 86 ? -9.237 1.275 19.773 1.00 97.81 86 LYS A N 1
ATOM 661 C CA . LYS A 1 86 ? -9.802 0.002 20.231 1.00 97.81 86 LYS A CA 1
ATOM 662 C C . LYS A 1 86 ? -10.559 0.142 21.553 1.00 97.81 86 LYS A C 1
ATOM 664 O O . LYS A 1 86 ? -11.589 -0.505 21.728 1.00 97.81 86 LYS A O 1
ATOM 669 N N . ALA A 1 87 ? -10.077 0.968 22.483 1.00 98.00 87 ALA A N 1
ATOM 670 C CA . ALA A 1 87 ? -10.783 1.247 23.735 1.00 98.00 87 ALA A CA 1
ATOM 671 C C . ALA A 1 87 ? -12.099 2.019 23.512 1.00 98.00 87 ALA A C 1
ATOM 673 O O . ALA A 1 87 ? -13.022 1.880 24.313 1.00 98.00 87 ALA A O 1
ATOM 674 N N . GLU A 1 88 ? -12.216 2.763 22.408 1.00 97.06 88 GLU A N 1
ATOM 675 C CA . GLU A 1 88 ? -13.473 3.366 21.938 1.00 97.06 88 GLU A CA 1
ATOM 676 C C . GLU A 1 88 ? -14.418 2.359 21.253 1.00 97.06 88 GLU A C 1
ATOM 678 O O . GLU A 1 88 ? -15.548 2.708 20.920 1.00 97.06 88 GLU A O 1
ATOM 683 N N . GLY A 1 89 ? -13.983 1.111 21.052 1.00 97.81 89 GLY A N 1
ATOM 684 C CA . GLY A 1 89 ? -14.756 0.064 20.383 1.00 97.81 89 GLY A CA 1
ATOM 685 C C . GLY A 1 89 ? -14.574 0.008 18.864 1.00 97.81 89 GLY A C 1
ATOM 686 O O . GLY A 1 89 ? -15.293 -0.742 18.209 1.00 97.81 89 GLY A O 1
ATOM 687 N N . LEU A 1 90 ? -13.623 0.757 18.295 1.00 98.44 90 LEU A N 1
ATOM 688 C CA . LEU A 1 90 ? -13.356 0.745 16.856 1.00 98.44 90 LEU A CA 1
ATOM 689 C C . LEU A 1 90 ? -12.418 -0.412 16.481 1.00 98.44 90 LEU A C 1
ATOM 691 O O . LEU A 1 90 ? -11.374 -0.610 17.107 1.00 98.44 90 LEU A O 1
ATOM 695 N N . ASP A 1 91 ? -12.767 -1.158 15.432 1.00 98.06 91 ASP A N 1
ATOM 696 C CA . ASP A 1 91 ? -11.921 -2.212 14.862 1.00 98.06 91 ASP A CA 1
ATOM 697 C C . ASP A 1 91 ? -11.117 -1.650 13.686 1.00 98.06 91 ASP A C 1
ATOM 699 O O . ASP A 1 91 ? -11.595 -1.561 12.555 1.00 98.06 91 ASP A O 1
ATOM 703 N N . ILE A 1 92 ? -9.893 -1.220 13.980 1.00 98.44 92 ILE A N 1
ATOM 704 C CA . ILE A 1 92 ? -8.966 -0.658 13.001 1.00 98.44 92 ILE A CA 1
ATOM 705 C C . ILE A 1 92 ? -7.704 -1.512 12.983 1.00 98.44 92 ILE A C 1
ATOM 707 O O . ILE A 1 92 ? -7.118 -1.799 14.030 1.00 98.44 92 ILE A O 1
ATOM 711 N N . ARG A 1 93 ? -7.283 -1.925 11.787 1.00 98.00 93 ARG A N 1
ATOM 712 C CA . ARG A 1 93 ? -6.169 -2.857 11.590 1.00 98.00 93 ARG A CA 1
ATOM 713 C C . ARG A 1 93 ? -5.195 -2.286 10.572 1.00 98.00 93 ARG A C 1
ATOM 715 O O . ARG A 1 93 ? -5.580 -2.046 9.434 1.00 98.00 93 ARG A O 1
ATOM 722 N N . VAL A 1 94 ? -3.936 -2.111 10.962 1.00 98.12 94 VAL A N 1
ATOM 723 C CA . VAL A 1 94 ? -2.867 -1.694 10.044 1.00 98.12 94 VAL A CA 1
ATOM 724 C C . VAL A 1 94 ? -1.974 -2.891 9.738 1.00 98.12 94 VAL A C 1
ATOM 726 O O . VAL A 1 94 ? -1.522 -3.580 10.654 1.00 98.12 94 VAL A O 1
ATOM 729 N N . LEU A 1 95 ? -1.758 -3.174 8.454 1.00 97.94 95 LEU A N 1
ATOM 730 C CA . LEU A 1 95 ? -1.002 -4.329 7.982 1.00 97.94 95 LEU A CA 1
ATOM 731 C C . LEU A 1 95 ? 0.364 -3.900 7.437 1.00 97.94 95 LEU A C 1
ATOM 733 O O . LEU A 1 95 ? 0.466 -3.161 6.458 1.00 97.94 95 LEU A O 1
ATOM 737 N N . HIS A 1 96 ? 1.412 -4.442 8.055 1.00 95.62 96 HIS A N 1
ATOM 738 C CA . HIS A 1 96 ? 2.819 -4.217 7.716 1.00 95.62 96 HIS A CA 1
ATOM 739 C C . HIS A 1 96 ? 3.468 -5.514 7.227 1.00 95.62 96 HIS A C 1
ATOM 741 O O . HIS A 1 96 ? 4.288 -6.097 7.928 1.00 95.62 96 HIS A O 1
ATOM 747 N N . GLY A 1 97 ? 3.054 -6.030 6.069 1.00 96.06 97 GLY A N 1
ATOM 748 C CA . GLY A 1 97 ? 3.435 -7.392 5.669 1.00 96.06 97 GLY A CA 1
ATOM 749 C C . GLY A 1 97 ? 2.715 -8.445 6.509 1.00 96.06 97 GLY A C 1
ATOM 750 O O . GLY A 1 97 ? 3.323 -9.407 6.963 1.00 96.06 97 GLY A O 1
ATOM 751 N N . ALA A 1 98 ? 1.423 -8.236 6.764 1.00 97.81 98 ALA A N 1
ATOM 752 C CA . ALA A 1 98 ? 0.635 -9.058 7.676 1.00 97.81 98 ALA A CA 1
ATOM 753 C C . ALA A 1 98 ? -0.679 -9.528 7.043 1.00 97.81 98 ALA A C 1
ATOM 755 O O . ALA A 1 98 ? -1.140 -8.996 6.032 1.00 97.81 98 ALA A O 1
ATOM 756 N N . VAL A 1 99 ? -1.289 -10.531 7.676 1.00 98.12 99 VAL A N 1
ATOM 757 C CA . VAL A 1 99 ? -2.564 -11.121 7.262 1.00 98.12 99 VAL A CA 1
ATOM 758 C C . VAL A 1 99 ? -3.632 -10.820 8.304 1.00 98.12 99 VAL A C 1
ATOM 760 O O . VAL A 1 99 ? -3.388 -10.913 9.507 1.00 98.12 99 VAL A O 1
ATOM 763 N N . THR A 1 100 ? -4.839 -10.510 7.850 1.00 98.12 100 THR A N 1
ATOM 764 C CA . THR A 1 100 ? -6.033 -10.462 8.690 1.00 98.12 100 THR A CA 1
ATOM 765 C C . THR A 1 100 ? -7.204 -11.153 7.998 1.00 98.12 100 THR A C 1
ATOM 767 O O . THR A 1 100 ? -7.156 -11.439 6.802 1.00 98.12 100 THR A O 1
ATOM 770 N N . GLU A 1 101 ? -8.258 -11.439 8.752 1.00 97.19 101 GLU A N 1
ATOM 771 C CA . GLU A 1 101 ? -9.505 -11.979 8.218 1.00 97.19 101 GLU A CA 1
ATOM 772 C C . GLU A 1 101 ? -10.654 -11.025 8.526 1.00 97.19 101 GLU A C 1
ATOM 774 O O . GLU A 1 101 ? -10.834 -10.605 9.672 1.00 97.19 101 GLU A O 1
ATOM 779 N N . LEU A 1 102 ? -11.445 -10.701 7.506 1.00 94.88 102 LEU A N 1
ATOM 780 C CA . LEU A 1 102 ? -12.627 -9.863 7.642 1.00 94.88 102 LEU A CA 1
ATOM 781 C C . LEU A 1 102 ? -13.768 -10.444 6.811 1.00 94.88 102 LEU A C 1
ATOM 783 O O . LEU A 1 102 ? -13.592 -10.724 5.629 1.00 94.88 102 LEU A O 1
ATOM 787 N N . ALA A 1 103 ? -14.926 -10.666 7.438 1.00 92.94 103 ALA A N 1
ATOM 788 C CA . ALA A 1 103 ? -16.104 -11.259 6.796 1.00 92.94 103 ALA A CA 1
ATOM 789 C C . ALA A 1 103 ? -15.819 -12.581 6.041 1.00 92.94 103 ALA A C 1
ATOM 791 O O . ALA A 1 103 ? -16.374 -12.836 4.971 1.00 92.94 103 ALA A O 1
ATOM 792 N N . GLY A 1 104 ? -14.930 -13.421 6.592 1.00 91.94 104 GLY A N 1
ATOM 793 C CA . GLY A 1 104 ? -14.509 -14.692 5.987 1.00 91.94 104 GLY A CA 1
ATOM 794 C C . GLY A 1 104 ? -13.616 -14.543 4.749 1.00 91.94 104 GLY A C 1
ATOM 795 O O . GLY A 1 104 ? -13.484 -15.494 3.977 1.00 91.94 104 GLY A O 1
ATOM 796 N N . VAL A 1 105 ? -13.043 -13.358 4.521 1.00 92.81 105 VAL A N 1
ATOM 797 C CA . VAL A 1 105 ? -12.086 -13.060 3.449 1.00 92.81 105 VAL A CA 1
ATOM 798 C C . VAL A 1 105 ? -10.706 -12.843 4.061 1.00 92.81 105 VAL A C 1
ATOM 800 O O . VAL A 1 105 ? -10.552 -12.051 4.993 1.00 92.81 105 VAL A O 1
ATOM 803 N N . ARG A 1 106 ? -9.690 -13.517 3.513 1.00 96.19 106 ARG A N 1
ATOM 804 C CA . ARG A 1 106 ? -8.288 -13.294 3.878 1.00 96.19 106 ARG A CA 1
ATOM 805 C C . ARG A 1 106 ? -7.805 -12.015 3.219 1.00 96.19 106 ARG A C 1
ATOM 807 O O . ARG A 1 106 ? -7.887 -11.892 2.000 1.00 96.19 106 ARG A O 1
ATOM 814 N N . ILE A 1 107 ? -7.250 -11.107 4.006 1.00 97.38 107 ILE A N 1
ATOM 815 C CA . ILE A 1 107 ? -6.640 -9.869 3.532 1.00 97.38 107 ILE A CA 1
ATOM 816 C C . ILE A 1 107 ? -5.157 -9.915 3.882 1.00 97.38 107 ILE A C 1
ATOM 818 O O . ILE A 1 107 ? -4.797 -10.080 5.046 1.00 97.38 107 ILE A O 1
ATOM 822 N N . ILE A 1 108 ? -4.304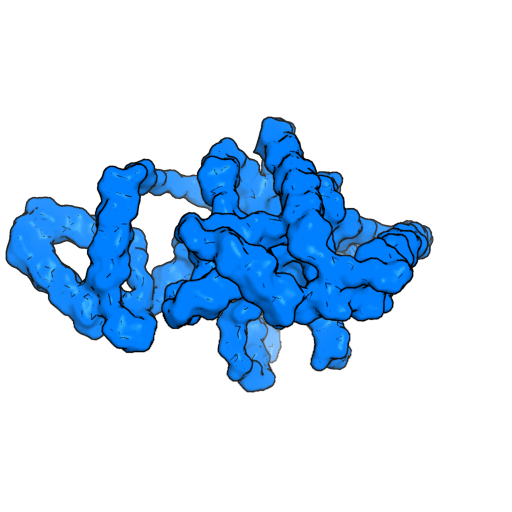 -9.786 2.874 1.00 98.12 108 ILE A N 1
ATOM 823 C CA . ILE A 1 108 ? -2.847 -9.747 3.006 1.00 98.12 108 ILE A CA 1
ATOM 824 C C . ILE A 1 108 ? -2.412 -8.333 2.637 1.00 98.12 108 ILE A C 1
ATOM 826 O O . ILE A 1 108 ? -2.745 -7.875 1.549 1.00 98.12 108 ILE A O 1
ATOM 830 N N . GLY A 1 109 ? -1.696 -7.637 3.515 1.00 97.44 109 GLY A N 1
ATOM 831 C CA . GLY A 1 109 ? -1.379 -6.226 3.310 1.00 97.44 109 GLY A CA 1
ATOM 832 C C . GLY A 1 109 ? 0.075 -5.882 3.590 1.00 97.44 109 GLY A C 1
ATOM 833 O O . GLY A 1 109 ? 0.610 -6.251 4.636 1.00 97.44 109 GLY A O 1
ATOM 834 N N . ALA A 1 110 ? 0.704 -5.152 2.671 1.00 97.19 110 ALA A N 1
ATOM 835 C CA . ALA A 1 110 ? 2.055 -4.622 2.825 1.00 97.19 110 ALA A CA 1
ATOM 836 C C . ALA A 1 110 ? 2.253 -3.364 1.976 1.00 97.19 110 ALA A C 1
ATOM 838 O O . ALA A 1 110 ? 1.662 -3.254 0.919 1.00 97.19 110 ALA A O 1
ATOM 839 N N . THR A 1 111 ? 3.170 -2.466 2.325 1.00 95.81 111 THR A N 1
ATOM 840 C CA . THR A 1 111 ? 3.611 -1.403 1.392 1.00 95.81 111 THR A CA 1
ATOM 841 C C . THR A 1 111 ? 4.241 -1.976 0.110 1.00 95.81 111 THR A C 1
ATOM 843 O O . THR A 1 111 ? 4.268 -1.316 -0.931 1.00 95.81 111 THR A O 1
ATOM 846 N N . LEU A 1 112 ? 4.741 -3.211 0.202 1.00 96.25 112 LEU A N 1
ATOM 847 C CA . LEU A 1 112 ? 5.535 -3.994 -0.744 1.00 96.25 112 LEU A CA 1
ATOM 848 C C . LEU A 1 112 ? 6.910 -3.409 -1.056 1.00 96.25 112 LEU A C 1
ATOM 850 O O . LEU A 1 112 ? 7.840 -4.189 -1.223 1.00 96.25 112 LEU A O 1
ATOM 854 N N . TRP A 1 113 ? 7.064 -2.082 -1.114 1.00 96.31 113 TRP A N 1
ATOM 855 C CA . TRP A 1 113 ? 8.298 -1.421 -1.567 1.00 96.31 113 TRP A CA 1
ATOM 856 C C . TRP A 1 113 ? 8.762 -1.976 -2.932 1.00 96.31 113 TRP A C 1
ATOM 858 O O . TRP A 1 113 ? 8.035 -2.729 -3.582 1.00 96.31 113 TRP A O 1
ATOM 868 N N . THR A 1 114 ? 9.935 -1.587 -3.427 1.00 96.56 114 THR A N 1
ATOM 869 C CA . THR A 1 114 ? 10.398 -2.009 -4.763 1.00 96.56 114 THR A CA 1
ATOM 870 C C . THR A 1 114 ? 11.803 -2.594 -4.748 1.00 96.56 114 THR A C 1
ATOM 872 O O . THR A 1 114 ? 12.607 -2.337 -3.852 1.00 96.56 114 THR A O 1
ATOM 875 N N . ASP A 1 115 ? 12.112 -3.401 -5.763 1.00 96.94 115 ASP A N 1
ATOM 876 C CA . ASP A 1 115 ? 13.408 -4.074 -5.907 1.00 96.94 115 ASP A CA 1
ATOM 877 C C . ASP A 1 115 ? 14.366 -3.403 -6.902 1.00 96.94 115 ASP A C 1
ATOM 879 O O . ASP A 1 115 ? 15.497 -3.858 -7.064 1.00 96.94 115 ASP A O 1
ATOM 883 N N . PHE A 1 116 ? 13.945 -2.315 -7.554 1.00 96.94 116 PHE A N 1
ATOM 884 C CA . PHE A 1 116 ? 14.632 -1.672 -8.683 1.00 96.94 116 PHE A CA 1
ATOM 885 C C . PHE A 1 116 ? 14.780 -2.545 -9.945 1.00 96.94 116 PHE A C 1
ATOM 887 O O . PHE A 1 116 ? 15.498 -2.154 -10.871 1.00 96.94 116 PHE A O 1
ATOM 894 N N . ARG A 1 117 ? 14.114 -3.706 -10.019 1.00 95.56 117 ARG A N 1
ATOM 895 C CA . ARG A 1 117 ? 14.303 -4.702 -11.092 1.00 95.56 117 ARG A CA 1
ATOM 896 C C . ARG A 1 117 ? 13.184 -4.718 -12.126 1.00 95.56 117 ARG A C 1
ATOM 898 O O . ARG A 1 117 ? 13.164 -5.598 -12.978 1.00 95.56 117 ARG A O 1
ATOM 905 N N . LEU A 1 118 ? 12.318 -3.705 -12.108 1.00 92.31 118 LEU A N 1
ATOM 906 C CA . LEU A 1 118 ? 11.200 -3.543 -13.042 1.00 92.31 118 LEU A CA 1
ATOM 907 C C . LEU A 1 118 ? 11.592 -3.695 -14.524 1.00 92.31 118 LEU A C 1
ATOM 909 O O . LEU A 1 118 ? 10.811 -4.204 -15.321 1.00 92.31 118 LEU A O 1
ATOM 913 N N . TYR A 1 119 ? 12.794 -3.242 -14.900 1.00 90.25 119 TYR A N 1
ATOM 914 C CA . TYR A 1 119 ? 13.306 -3.356 -16.266 1.00 90.25 119 TYR A CA 1
ATOM 915 C C . TYR A 1 119 ? 14.644 -4.099 -16.295 1.00 90.25 119 TYR A C 1
ATOM 917 O O . TYR A 1 119 ? 15.648 -3.575 -15.787 1.00 90.25 119 TYR A O 1
ATOM 925 N N . PRO A 1 120 ? 14.708 -5.266 -16.960 1.00 89.38 120 PRO A N 1
ATOM 926 C CA . PRO A 1 120 ? 15.968 -5.942 -17.227 1.00 89.38 120 PRO A CA 1
ATOM 927 C C . PRO A 1 120 ? 16.971 -5.006 -17.917 1.00 89.38 120 PRO A C 1
ATOM 929 O O . PRO A 1 120 ? 16.641 -4.309 -18.874 1.00 89.38 120 PRO A O 1
ATOM 932 N N . GLY A 1 121 ? 18.203 -4.966 -17.408 1.00 92.88 121 GLY A N 1
ATOM 933 C CA . GLY A 1 121 ? 19.280 -4.121 -17.940 1.00 92.88 121 GLY A CA 1
ATOM 934 C C . GLY A 1 121 ? 19.321 -2.680 -17.414 1.00 92.88 121 GLY A C 1
ATOM 935 O O . GLY A 1 121 ? 20.356 -2.035 -17.561 1.00 92.88 121 GLY A O 1
ATOM 936 N N . LEU A 1 122 ? 18.272 -2.184 -16.742 1.00 94.81 122 LEU A N 1
ATOM 937 C CA . LEU A 1 122 ? 18.254 -0.824 -16.172 1.00 94.81 122 LEU A CA 1
ATOM 938 C C . LEU A 1 122 ? 18.443 -0.776 -14.650 1.00 94.81 122 LEU A C 1
ATOM 940 O O . LEU A 1 122 ? 18.470 0.313 -14.083 1.00 94.81 122 LEU A O 1
ATOM 944 N N . GLU A 1 123 ? 18.624 -1.915 -13.979 1.00 95.31 123 GLU A N 1
ATOM 945 C CA . GLU A 1 123 ? 18.722 -1.992 -12.512 1.00 95.31 123 GLU A CA 1
ATOM 946 C C . GLU A 1 123 ? 19.804 -1.059 -11.936 1.00 95.31 123 GLU A C 1
ATOM 948 O O . GLU A 1 123 ? 19.542 -0.274 -11.026 1.00 95.31 123 GLU A O 1
ATOM 953 N N . ALA A 1 124 ? 21.020 -1.070 -12.495 1.00 96.06 124 ALA A N 1
ATOM 954 C CA . ALA A 1 124 ? 22.105 -0.201 -12.026 1.00 96.06 124 ALA A CA 1
ATOM 955 C C . ALA A 1 124 ? 21.758 1.297 -12.155 1.00 96.06 124 ALA A C 1
ATOM 957 O O . ALA A 1 124 ? 22.106 2.107 -11.288 1.00 96.06 124 ALA A O 1
ATOM 958 N N . LEU A 1 125 ? 21.036 1.660 -13.220 1.00 95.94 125 LEU A N 1
ATOM 959 C CA . LEU A 1 125 ? 20.545 3.016 -13.429 1.00 95.94 125 LEU A CA 1
ATOM 960 C C . LEU A 1 125 ? 19.433 3.353 -12.428 1.00 95.94 125 LEU A C 1
ATOM 962 O O . LEU A 1 125 ? 19.506 4.399 -11.787 1.00 95.94 125 LEU A O 1
ATOM 966 N N . ALA A 1 126 ? 18.463 2.459 -12.229 1.00 96.06 126 ALA A N 1
ATOM 967 C CA . ALA A 1 126 ? 17.376 2.623 -11.264 1.00 96.06 126 ALA A CA 1
ATOM 968 C C . ALA A 1 126 ? 17.908 2.841 -9.841 1.00 96.06 126 ALA A C 1
ATOM 970 O O . ALA A 1 126 ? 17.545 3.822 -9.193 1.00 96.06 126 ALA A O 1
ATOM 971 N N . ARG A 1 127 ? 18.876 2.026 -9.401 1.00 96.69 127 ARG A N 1
ATOM 972 C CA . ARG A 1 127 ? 19.535 2.154 -8.085 1.00 96.69 127 ARG A CA 1
ATOM 973 C C . ARG A 1 127 ? 20.270 3.484 -7.889 1.00 96.69 127 ARG A C 1
ATOM 975 O O . ARG A 1 127 ? 20.536 3.872 -6.756 1.00 96.69 127 ARG A O 1
ATOM 982 N N . THR A 1 128 ? 20.587 4.191 -8.973 1.00 95.31 128 THR A N 1
ATOM 983 C CA . THR A 1 128 ? 21.220 5.518 -8.938 1.00 95.31 128 THR A CA 1
ATOM 984 C C . THR A 1 128 ? 20.190 6.646 -9.020 1.00 95.31 128 THR A C 1
ATOM 986 O O . THR A 1 128 ? 20.284 7.646 -8.308 1.00 95.31 128 THR A O 1
ATOM 989 N N . VAL A 1 129 ? 19.215 6.512 -9.918 1.00 93.56 129 VAL A N 1
ATOM 990 C CA . VAL A 1 129 ? 18.247 7.559 -10.260 1.00 93.56 129 VAL A CA 1
ATOM 991 C C . VAL A 1 129 ? 17.146 7.654 -9.213 1.00 93.56 129 VAL A C 1
ATOM 993 O O . VAL A 1 129 ? 16.820 8.760 -8.787 1.00 93.56 129 VAL A O 1
ATOM 996 N N . VAL A 1 130 ? 16.612 6.519 -8.759 1.00 94.38 130 VAL A N 1
ATOM 997 C CA . VAL A 1 130 ? 15.471 6.480 -7.839 1.00 94.38 130 VAL A CA 1
ATOM 998 C C . VAL A 1 130 ? 15.807 7.143 -6.496 1.00 94.38 130 VAL A C 1
ATOM 1000 O O . VAL A 1 130 ? 15.132 8.118 -6.161 1.00 94.38 130 VAL A O 1
ATOM 1003 N N . PRO A 1 131 ? 16.889 6.772 -5.773 1.00 92.75 131 PRO A N 1
ATOM 1004 C CA . PRO A 1 131 ? 17.211 7.414 -4.495 1.00 92.75 131 PRO A CA 1
ATOM 1005 C C . PRO A 1 131 ? 17.555 8.899 -4.607 1.00 92.75 131 PRO A C 1
ATOM 1007 O O . PRO A 1 131 ? 17.464 9.653 -3.641 1.00 92.75 131 PRO A O 1
ATOM 1010 N N . ARG A 1 132 ? 17.994 9.328 -5.792 1.00 90.81 132 ARG A N 1
ATOM 1011 C CA . ARG A 1 132 ? 18.322 10.725 -6.057 1.00 90.81 132 ARG A CA 1
ATOM 1012 C C . ARG A 1 132 ? 17.069 11.566 -6.282 1.00 90.81 132 ARG A C 1
ATOM 1014 O O . ARG A 1 132 ? 17.047 12.713 -5.839 1.00 90.81 132 ARG A O 1
ATOM 1021 N N . LEU A 1 133 ? 16.089 11.032 -7.011 1.00 85.62 133 LEU A N 1
ATOM 1022 C CA . LEU A 1 133 ? 14.953 11.798 -7.524 1.00 85.62 133 LEU A CA 1
ATOM 1023 C C . LEU A 1 133 ? 13.666 11.630 -6.713 1.00 85.62 133 LEU A C 1
ATOM 1025 O O . LEU A 1 133 ? 12.870 12.566 -6.697 1.00 85.62 133 LEU A O 1
ATOM 1029 N N . LEU A 1 134 ? 13.450 10.491 -6.050 1.00 87.38 134 LEU A N 1
ATOM 1030 C CA . LEU A 1 134 ? 12.249 10.298 -5.238 1.00 87.38 134 LEU A CA 1
ATOM 1031 C C . LEU A 1 134 ? 12.379 10.984 -3.883 1.00 87.38 134 LEU A C 1
ATOM 1033 O O . LEU A 1 134 ? 13.403 10.883 -3.203 1.00 87.38 134 LEU A O 1
ATOM 1037 N N . ASN A 1 135 ? 11.313 11.683 -3.493 1.00 84.75 135 ASN A N 1
ATOM 1038 C CA . ASN A 1 135 ? 11.278 12.457 -2.257 1.00 84.75 135 ASN A CA 1
ATOM 1039 C C . ASN A 1 135 ? 11.366 11.568 -1.007 1.00 84.75 135 ASN A C 1
ATOM 1041 O O . ASN A 1 135 ? 11.869 12.020 0.018 1.00 84.75 135 ASN A O 1
ATOM 1045 N N . ASP A 1 136 ? 10.963 10.302 -1.109 1.00 87.62 136 ASP A N 1
ATOM 1046 C CA . ASP A 1 136 ? 10.987 9.313 -0.024 1.00 87.62 136 ASP A CA 1
ATOM 1047 C C . ASP A 1 136 ? 12.359 9.238 0.654 1.00 87.62 136 ASP A C 1
ATOM 1049 O O . ASP A 1 136 ? 12.475 9.315 1.874 1.00 87.62 136 ASP A O 1
ATOM 1053 N N . TYR A 1 137 ? 13.432 9.220 -0.138 1.00 90.38 137 TYR A N 1
ATOM 1054 C CA . TYR A 1 137 ? 14.815 9.134 0.347 1.00 90.38 137 TYR A CA 1
ATOM 1055 C C . TYR A 1 137 ? 15.310 10.412 1.042 1.00 90.38 137 TYR A C 1
ATOM 1057 O O . TYR A 1 137 ? 16.345 10.412 1.718 1.00 90.38 137 TYR A O 1
ATOM 1065 N N . HIS A 1 138 ? 14.577 11.515 0.893 1.00 87.81 138 HIS A N 1
ATOM 1066 C CA . HIS A 1 138 ? 14.882 12.799 1.524 1.00 87.81 138 HIS A CA 1
ATOM 1067 C C . HIS A 1 138 ? 13.982 13.080 2.728 1.00 87.81 138 HIS A C 1
ATOM 1069 O O . HIS A 1 138 ? 14.453 13.668 3.708 1.00 87.81 138 HIS A O 1
ATOM 1075 N N . ALA A 1 139 ? 12.718 12.660 2.653 1.00 87.50 139 ALA A N 1
ATOM 1076 C CA . ALA A 1 139 ? 11.676 12.946 3.631 1.00 87.50 139 ALA A CA 1
ATOM 1077 C C . ALA A 1 139 ? 11.527 11.861 4.705 1.00 87.50 139 ALA A C 1
ATOM 1079 O O . ALA A 1 139 ? 11.182 12.193 5.840 1.00 87.50 139 ALA A O 1
ATOM 1080 N N . ILE A 1 140 ? 11.810 10.596 4.381 1.00 90.94 140 ILE A N 1
ATOM 1081 C CA . ILE A 1 140 ? 11.679 9.475 5.316 1.00 90.94 140 ILE A CA 1
ATOM 1082 C C . ILE A 1 140 ? 12.973 9.304 6.113 1.00 90.94 140 ILE A C 1
ATOM 1084 O O . ILE A 1 140 ? 14.096 9.330 5.588 1.00 90.94 140 ILE A O 1
ATOM 1088 N N . ARG A 1 141 ? 12.818 9.092 7.421 1.00 93.62 141 ARG A N 1
ATOM 1089 C CA . ARG A 1 141 ? 13.912 8.751 8.332 1.00 93.62 141 ARG A CA 1
ATOM 1090 C C . ARG A 1 141 ? 13.589 7.449 9.035 1.00 93.62 141 ARG A C 1
ATOM 1092 O O . ARG A 1 141 ? 12.584 7.361 9.720 1.00 93.62 141 ARG A O 1
ATOM 1099 N N . THR A 1 142 ? 14.454 6.449 8.922 1.00 92.19 142 THR A N 1
ATOM 1100 C CA . THR A 1 142 ? 14.242 5.160 9.604 1.00 92.19 142 THR A CA 1
ATOM 1101 C C . THR A 1 142 ? 14.511 5.252 11.107 1.00 92.19 142 THR A C 1
ATOM 1103 O O . THR A 1 142 ? 14.006 4.453 11.881 1.00 92.19 142 THR A O 1
ATOM 1106 N N . ALA A 1 143 ? 15.362 6.198 11.508 1.00 91.75 143 ALA A N 1
ATOM 1107 C CA . ALA A 1 143 ? 15.735 6.475 12.890 1.00 91.75 143 ALA A CA 1
ATOM 1108 C C . ALA A 1 143 ? 16.151 7.953 13.011 1.00 91.75 143 ALA A C 1
ATOM 1110 O O . ALA A 1 14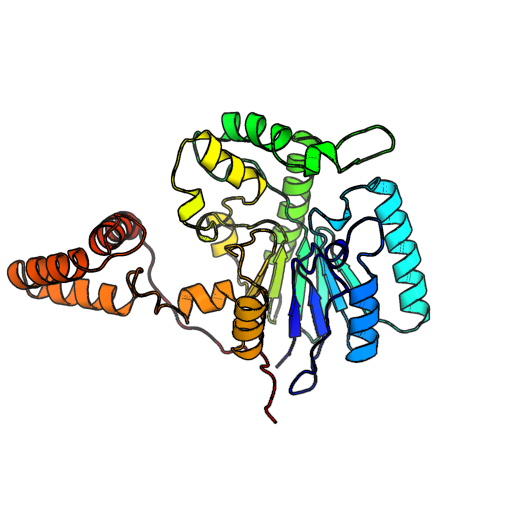3 ? 16.455 8.583 11.985 1.00 91.75 143 ALA A O 1
ATOM 1111 N N . PRO A 1 144 ? 16.222 8.524 14.226 1.00 89.44 144 PRO A N 1
ATOM 1112 C CA . PRO A 1 144 ? 16.683 9.895 14.413 1.00 89.44 144 PRO A CA 1
ATOM 1113 C C . PRO A 1 144 ? 18.038 10.127 13.727 1.00 89.44 144 PRO A C 1
ATOM 1115 O O . PRO A 1 144 ? 19.015 9.424 13.971 1.00 89.44 144 PRO A O 1
ATOM 1118 N N . GLY A 1 145 ? 18.087 11.085 12.798 1.00 89.06 145 GLY A N 1
ATOM 1119 C CA . GLY A 1 145 ? 19.294 11.405 12.025 1.00 89.06 145 GLY A CA 1
ATOM 1120 C C . GLY A 1 145 ? 19.644 10.453 10.866 1.00 89.06 145 GLY A C 1
ATOM 1121 O O . GLY A 1 145 ? 20.433 10.851 10.011 1.00 89.06 145 GLY A O 1
ATOM 1122 N N . ARG A 1 146 ? 19.029 9.267 10.747 1.00 94.50 146 ARG A N 1
ATOM 1123 C CA . ARG A 1 146 ? 19.272 8.306 9.650 1.00 94.50 146 ARG A CA 1
ATOM 1124 C C . ARG A 1 146 ? 18.185 8.411 8.578 1.00 94.50 146 ARG A C 1
ATOM 1126 O O . ARG A 1 146 ? 17.023 8.110 8.838 1.00 94.50 146 ARG A O 1
ATOM 1133 N N . ARG A 1 147 ? 18.561 8.844 7.372 1.00 94.25 147 ARG A N 1
ATOM 1134 C CA . ARG A 1 147 ? 17.660 8.878 6.206 1.00 94.25 147 ARG A CA 1
ATOM 1135 C C . ARG A 1 147 ? 17.409 7.480 5.654 1.00 94.25 147 ARG A C 1
ATOM 1137 O O . ARG A 1 147 ? 18.273 6.616 5.774 1.00 94.25 147 ARG A O 1
ATOM 1144 N N . PHE A 1 148 ? 16.249 7.315 5.031 1.00 94.88 148 PHE A N 1
ATOM 1145 C CA . PHE A 1 148 ? 15.924 6.149 4.222 1.00 94.88 148 PHE A CA 1
ATOM 1146 C C . PHE A 1 148 ? 16.890 6.005 3.040 1.00 94.88 148 PHE A C 1
ATOM 1148 O O . PHE A 1 148 ? 17.281 6.991 2.413 1.00 94.88 148 PHE A O 1
ATOM 1155 N N . THR A 1 149 ? 17.304 4.775 2.745 1.00 96.00 149 THR A N 1
ATOM 1156 C CA . THR A 1 149 ? 18.288 4.471 1.702 1.00 96.00 149 THR A CA 1
ATOM 1157 C C . THR A 1 149 ? 17.776 3.415 0.730 1.00 96.00 149 THR A C 1
ATOM 1159 O O . THR A 1 149 ? 16.837 2.678 1.015 1.00 96.00 149 THR A O 1
ATOM 1162 N N . GLY A 1 150 ? 18.436 3.284 -0.426 1.00 96.56 150 GLY A N 1
ATOM 1163 C CA . GLY A 1 150 ? 18.136 2.197 -1.366 1.00 96.56 150 GLY A CA 1
ATOM 1164 C C . GLY A 1 150 ? 18.338 0.802 -0.763 1.00 96.56 150 GLY A C 1
ATOM 1165 O O . GLY A 1 150 ? 17.682 -0.141 -1.185 1.00 96.56 150 GLY A O 1
ATOM 1166 N N . ALA A 1 151 ? 19.211 0.662 0.240 1.00 96.88 151 ALA A N 1
ATOM 1167 C CA . ALA A 1 151 ? 19.377 -0.599 0.959 1.00 96.88 151 ALA A CA 1
ATOM 1168 C C . ALA A 1 151 ? 18.179 -0.901 1.871 1.00 96.88 151 ALA A C 1
ATOM 1170 O O . ALA A 1 151 ? 17.769 -2.054 1.949 1.00 96.88 151 ALA A O 1
ATOM 1171 N N . ASP A 1 152 ? 17.599 0.123 2.509 1.00 96.62 152 ASP A N 1
ATOM 1172 C CA . ASP A 1 152 ? 16.383 -0.038 3.313 1.00 96.62 152 ASP A CA 1
ATOM 1173 C C . ASP A 1 152 ? 15.201 -0.455 2.426 1.00 96.62 152 ASP A C 1
ATOM 1175 O O . ASP A 1 152 ? 14.530 -1.430 2.741 1.00 96.62 152 ASP A O 1
ATOM 1179 N N . MET A 1 153 ? 15.015 0.211 1.277 1.00 96.44 153 MET A N 1
ATOM 1180 C CA . MET A 1 153 ? 14.008 -0.143 0.260 1.00 96.44 153 MET A CA 1
ATOM 1181 C C . MET A 1 153 ? 14.084 -1.628 -0.132 1.00 96.44 153 MET A C 1
ATOM 1183 O O . MET A 1 153 ? 13.085 -2.337 -0.065 1.00 96.44 153 MET A O 1
ATOM 1187 N N . LEU A 1 154 ? 15.284 -2.116 -0.471 1.00 98.12 154 LEU A N 1
ATOM 1188 C CA . LEU A 1 154 ? 15.501 -3.518 -0.846 1.00 98.12 154 LEU A CA 1
ATOM 1189 C C . LEU A 1 154 ? 15.215 -4.494 0.299 1.00 98.12 154 LEU A C 1
ATOM 1191 O O . LEU A 1 154 ? 14.643 -5.556 0.064 1.00 98.12 154 LEU A O 1
ATOM 1195 N N . ALA A 1 155 ? 15.637 -4.156 1.520 1.00 97.75 155 ALA A N 1
ATOM 1196 C CA . ALA A 1 155 ? 15.424 -5.005 2.687 1.00 97.75 155 ALA A CA 1
ATOM 1197 C C . ALA A 1 155 ? 13.929 -5.143 3.003 1.00 97.75 155 ALA A C 1
ATOM 1199 O O . ALA A 1 155 ? 13.437 -6.260 3.146 1.00 97.75 155 ALA A O 1
ATOM 1200 N N . LEU A 1 156 ? 13.208 -4.020 3.020 1.00 96.69 156 LEU A N 1
ATOM 1201 C CA . LEU A 1 156 ? 11.768 -3.992 3.255 1.00 96.69 156 LEU A CA 1
ATOM 1202 C C . LEU A 1 156 ? 10.996 -4.700 2.144 1.00 96.69 156 LEU A C 1
ATOM 1204 O O . LEU A 1 156 ? 10.064 -5.442 2.439 1.00 96.69 156 LEU A O 1
ATOM 1208 N N . HIS A 1 157 ? 11.396 -4.514 0.883 1.00 98.12 157 HIS A N 1
ATOM 1209 C CA . HIS A 1 157 ? 10.777 -5.229 -0.226 1.00 98.12 157 HIS A CA 1
ATOM 1210 C C . HIS A 1 157 ? 10.947 -6.739 -0.083 1.00 98.12 157 HIS A C 1
ATOM 1212 O O . HIS A 1 157 ? 9.975 -7.479 -0.198 1.00 98.12 157 HIS A O 1
ATOM 1218 N N . ALA A 1 158 ? 12.161 -7.210 0.209 1.00 98.38 158 ALA A N 1
ATOM 1219 C CA . ALA A 1 158 ? 12.419 -8.635 0.383 1.00 98.38 158 ALA A CA 1
ATOM 1220 C C . ALA A 1 158 ? 11.608 -9.234 1.546 1.00 98.38 158 ALA A C 1
ATOM 1222 O O . ALA A 1 158 ? 11.003 -10.292 1.380 1.00 98.38 158 ALA A O 1
ATOM 1223 N N . GLU A 1 159 ? 11.564 -8.547 2.691 1.00 98.31 159 GLU A N 1
ATOM 1224 C CA . GLU A 1 159 ? 10.794 -8.956 3.871 1.00 98.31 159 GLU A CA 1
ATOM 1225 C C . GLU A 1 159 ? 9.290 -9.026 3.572 1.00 98.31 159 GLU A C 1
ATOM 1227 O O . GLU A 1 159 ? 8.650 -10.056 3.786 1.00 98.31 159 GLU A O 1
ATOM 1232 N N . GLN A 1 160 ? 8.725 -7.951 3.023 1.00 98.06 160 GLN A N 1
ATOM 1233 C CA . GLN A 1 160 ? 7.291 -7.857 2.767 1.00 98.06 160 GLN A CA 1
ATOM 1234 C C . GLN A 1 160 ? 6.844 -8.765 1.621 1.00 98.06 160 GLN A C 1
ATOM 1236 O O . GLN A 1 160 ? 5.791 -9.394 1.721 1.00 98.06 160 GLN A O 1
ATOM 1241 N N . LYS A 1 161 ? 7.654 -8.897 0.561 1.00 98.06 161 LYS A N 1
ATOM 1242 C CA . LYS A 1 161 ? 7.429 -9.881 -0.503 1.00 98.06 161 LYS A CA 1
ATOM 1243 C C . LYS A 1 161 ? 7.379 -11.287 0.093 1.00 98.06 161 LYS A C 1
ATOM 1245 O O . LYS A 1 161 ? 6.419 -12.006 -0.167 1.00 98.06 161 LYS A O 1
ATOM 1250 N N . ALA A 1 162 ? 8.359 -11.671 0.914 1.00 98.12 162 ALA A N 1
ATOM 1251 C CA . ALA A 1 162 ? 8.369 -12.990 1.548 1.00 98.12 162 ALA A CA 1
ATOM 1252 C C . ALA A 1 162 ? 7.089 -13.232 2.362 1.00 98.12 162 ALA A C 1
ATOM 1254 O O . ALA A 1 162 ? 6.403 -14.220 2.118 1.00 98.12 162 ALA A O 1
ATOM 1255 N N . ALA A 1 163 ? 6.697 -12.289 3.224 1.00 98.06 163 ALA A N 1
ATOM 1256 C CA . ALA A 1 163 ? 5.480 -12.409 4.026 1.00 98.06 163 ALA A CA 1
ATOM 1257 C C . ALA A 1 163 ? 4.202 -12.554 3.172 1.00 98.06 163 ALA A C 1
ATOM 1259 O O . ALA A 1 163 ? 3.348 -13.397 3.462 1.00 98.06 163 ALA A O 1
ATOM 1260 N N . VAL A 1 164 ? 4.076 -11.774 2.090 1.00 97.19 164 VAL A N 1
ATOM 1261 C CA . VAL A 1 164 ? 2.932 -11.854 1.165 1.00 97.19 164 VAL A CA 1
ATOM 1262 C C . VAL A 1 164 ? 2.868 -13.223 0.487 1.00 97.19 164 VAL A C 1
ATOM 1264 O O . VAL A 1 164 ? 1.814 -13.862 0.489 1.00 97.19 164 VAL A O 1
ATOM 1267 N N . PHE A 1 165 ? 3.980 -13.700 -0.074 1.00 96.69 165 PHE A N 1
ATOM 1268 C CA . PHE A 1 165 ? 4.001 -14.964 -0.814 1.00 96.69 165 PHE A CA 1
ATOM 1269 C C . PHE A 1 165 ? 3.920 -16.195 0.096 1.00 96.69 165 PHE A C 1
ATOM 1271 O O . PHE A 1 165 ? 3.278 -17.179 -0.273 1.00 96.69 165 PHE A O 1
ATOM 1278 N N . GLU A 1 166 ? 4.476 -16.140 1.308 1.00 97.31 166 GLU A N 1
ATOM 1279 C CA . GLU A 1 166 ? 4.280 -17.175 2.328 1.00 97.31 166 GLU A CA 1
ATOM 1280 C C . GLU A 1 166 ? 2.803 -17.300 2.710 1.00 97.31 166 GLU A C 1
ATOM 1282 O O . GLU A 1 166 ? 2.272 -18.411 2.769 1.00 97.31 166 GLU A O 1
ATOM 1287 N N . ALA A 1 167 ? 2.107 -16.175 2.898 1.00 96.69 167 ALA A N 1
ATOM 1288 C CA . ALA A 1 167 ? 0.671 -16.178 3.143 1.00 96.69 167 ALA A CA 1
ATOM 1289 C C . ALA A 1 167 ? -0.109 -16.728 1.939 1.00 96.69 167 ALA A C 1
ATOM 1291 O O . ALA A 1 167 ? -0.985 -17.572 2.117 1.00 96.69 167 ALA A O 1
ATOM 1292 N N . LEU A 1 168 ? 0.221 -16.313 0.711 1.00 91.12 168 LEU A N 1
ATOM 1293 C CA . LEU A 1 168 ? -0.429 -16.802 -0.512 1.00 91.12 168 LEU A CA 1
ATOM 1294 C C . LEU A 1 168 ? -0.205 -18.298 -0.776 1.00 91.12 168 LEU A C 1
ATOM 1296 O O . LEU A 1 168 ? -1.058 -18.934 -1.398 1.00 91.12 168 LEU A O 1
ATOM 1300 N N . ALA A 1 169 ? 0.909 -18.868 -0.314 1.00 94.62 169 ALA A N 1
ATOM 1301 C CA . ALA A 1 169 ? 1.191 -20.299 -0.415 1.00 94.62 169 ALA A CA 1
ATOM 1302 C C . ALA A 1 169 ? 0.334 -21.147 0.541 1.00 94.62 169 ALA A C 1
ATOM 1304 O O . ALA A 1 169 ? 0.135 -22.341 0.305 1.00 94.62 169 ALA A O 1
ATOM 1305 N N . GLN A 1 170 ? -0.198 -20.551 1.611 1.00 93.06 170 GLN A N 1
ATOM 1306 C CA . GLN A 1 170 ? -1.105 -21.242 2.520 1.00 93.06 170 GLN A CA 1
ATOM 1307 C C . GLN A 1 170 ? -2.491 -21.387 1.886 1.00 93.06 170 GLN A C 1
ATOM 1309 O O . GLN A 1 170 ? -3.076 -20.414 1.397 1.00 93.06 170 GLN A O 1
ATOM 1314 N N . LEU A 1 171 ? -3.035 -22.606 1.936 1.00 89.69 171 LEU A N 1
ATOM 1315 C CA . LEU A 1 171 ? -4.404 -22.884 1.511 1.00 89.69 171 LEU A CA 1
ATOM 1316 C C . LEU A 1 171 ? -5.386 -22.064 2.349 1.00 89.69 171 LEU A C 1
ATOM 1318 O O . LEU A 1 171 ? -5.339 -22.088 3.578 1.00 89.69 171 LEU A O 1
ATOM 1322 N N . TYR A 1 172 ? -6.311 -21.390 1.673 1.00 86.12 172 TYR A N 1
ATOM 1323 C CA . TYR A 1 172 ? -7.390 -20.655 2.313 1.00 86.12 172 TYR A CA 1
ATOM 1324 C C . TYR A 1 172 ? -8.709 -21.009 1.616 1.00 86.12 172 TYR A C 1
ATOM 1326 O O . TYR A 1 172 ? -8.785 -20.914 0.391 1.00 86.12 172 TYR A O 1
ATOM 1334 N N . PRO A 1 173 ? -9.742 -21.458 2.350 1.00 83.06 173 PRO A N 1
ATOM 1335 C CA . PRO A 1 173 ? -10.956 -22.023 1.754 1.00 83.06 173 PRO A CA 1
ATOM 1336 C C . PRO A 1 173 ? -11.902 -20.973 1.141 1.00 83.06 173 PRO A C 1
ATOM 1338 O O . PRO A 1 173 ? -12.963 -21.333 0.638 1.00 83.06 173 PRO A O 1
ATOM 1341 N N . SER A 1 174 ? -11.548 -19.688 1.207 1.00 87.06 174 SER A N 1
ATOM 1342 C CA . SER A 1 174 ? -12.382 -18.555 0.792 1.00 87.06 174 SER A CA 1
ATOM 1343 C C . SER A 1 174 ? -11.574 -17.539 -0.034 1.00 87.06 174 SER A C 1
ATOM 1345 O O . SER A 1 174 ? -10.426 -17.786 -0.411 1.00 87.06 174 SER A O 1
ATOM 1347 N N . ALA A 1 175 ? -12.174 -16.393 -0.359 1.00 84.19 175 ALA A N 1
ATOM 1348 C CA . ALA A 1 175 ? -11.537 -15.341 -1.141 1.00 84.19 175 ALA A CA 1
ATOM 1349 C C . ALA A 1 175 ? -10.288 -14.781 -0.439 1.00 84.19 175 ALA A C 1
ATOM 1351 O O . ALA A 1 175 ? -10.229 -14.662 0.787 1.00 84.19 175 ALA A O 1
ATOM 1352 N N . THR A 1 176 ? -9.294 -14.416 -1.248 1.00 84.06 176 THR A N 1
ATOM 1353 C CA . THR A 1 176 ? -8.078 -13.730 -0.801 1.00 84.06 176 THR A CA 1
ATOM 1354 C C . THR A 1 176 ? -7.942 -12.402 -1.517 1.00 84.06 176 THR A C 1
ATOM 1356 O O . THR A 1 176 ? -7.933 -12.367 -2.747 1.00 84.06 176 THR A O 1
ATOM 1359 N N . ILE A 1 177 ? -7.801 -11.336 -0.741 1.00 89.25 177 ILE A N 1
ATOM 1360 C CA . ILE A 1 177 ? -7.480 -9.995 -1.207 1.00 89.25 177 ILE A CA 1
ATOM 1361 C C . ILE A 1 177 ? -6.037 -9.686 -0.811 1.00 89.25 177 ILE A C 1
ATOM 1363 O O . ILE A 1 177 ? -5.650 -9.891 0.339 1.00 89.25 177 ILE A O 1
ATOM 1367 N N . VAL A 1 178 ? -5.248 -9.188 -1.756 1.00 92.38 178 VAL A N 1
ATOM 1368 C CA . VAL A 1 178 ? -3.912 -8.640 -1.486 1.00 92.38 178 VAL A CA 1
ATOM 1369 C C . VAL A 1 178 ? -3.980 -7.120 -1.592 1.00 92.38 178 VAL A C 1
ATOM 1371 O O . VAL A 1 178 ? -4.681 -6.603 -2.451 1.00 92.38 178 VAL A O 1
ATOM 1374 N N . MET A 1 179 ? -3.291 -6.395 -0.721 1.00 93.81 179 MET A N 1
ATOM 1375 C CA . MET A 1 179 ? -3.207 -4.936 -0.731 1.00 93.81 179 MET A CA 1
ATOM 1376 C C . MET A 1 179 ? -1.734 -4.531 -0.756 1.00 93.81 179 MET A C 1
ATOM 1378 O O . MET A 1 179 ? -0.997 -4.910 0.160 1.00 93.81 179 MET A O 1
ATOM 1382 N N . THR A 1 180 ? -1.311 -3.755 -1.761 1.00 94.19 180 THR A N 1
ATOM 1383 C CA . THR A 1 180 ? 0.046 -3.187 -1.819 1.00 94.19 180 THR A CA 1
ATOM 1384 C C . THR A 1 180 ? 0.112 -1.750 -2.294 1.00 94.19 180 THR A C 1
ATOM 1386 O O . THR A 1 180 ? -0.457 -1.451 -3.323 1.00 94.19 180 THR A O 1
ATOM 1389 N N . GLN A 1 181 ? 0.863 -0.859 -1.641 1.00 90.75 181 GLN A N 1
ATOM 1390 C CA . GLN A 1 181 ? 0.990 0.512 -2.161 1.00 90.75 181 GLN A CA 1
ATOM 1391 C C . GLN A 1 181 ? 1.755 0.518 -3.491 1.00 90.75 181 GLN A C 1
ATOM 1393 O O . GLN A 1 181 ? 1.267 1.023 -4.498 1.00 90.75 181 GLN A O 1
ATOM 1398 N N . HIS A 1 182 ? 2.941 -0.094 -3.511 1.00 90.25 182 HIS A N 1
ATOM 1399 C CA . HIS A 1 182 ? 3.741 -0.214 -4.727 1.00 90.25 182 HIS A CA 1
ATOM 1400 C C . HIS A 1 182 ? 3.185 -1.289 -5.661 1.00 90.25 182 HIS A C 1
ATOM 1402 O O . HIS A 1 182 ? 2.636 -2.306 -5.220 1.00 90.25 182 HIS A O 1
ATOM 1408 N N . LEU A 1 183 ? 3.349 -1.071 -6.968 1.00 87.31 183 LEU A N 1
ATOM 1409 C CA . LEU A 1 183 ? 2.758 -1.941 -7.974 1.00 87.31 183 LEU A CA 1
ATOM 1410 C C . LEU A 1 183 ? 3.575 -3.229 -8.109 1.00 87.31 183 LEU A C 1
ATOM 1412 O O . LEU A 1 183 ? 4.800 -3.177 -8.238 1.00 87.31 183 LEU A O 1
ATOM 1416 N N . PRO A 1 184 ? 2.917 -4.394 -8.123 1.00 85.81 184 PRO A N 1
ATOM 1417 C CA . PRO A 1 184 ? 3.625 -5.664 -8.106 1.00 85.81 184 PRO A CA 1
ATOM 1418 C C . PRO A 1 184 ? 3.984 -6.172 -9.507 1.00 85.81 184 PRO A C 1
ATOM 1420 O O . PRO A 1 184 ? 4.733 -7.136 -9.616 1.00 85.81 184 PRO A O 1
ATOM 1423 N N . VAL A 1 185 ? 3.434 -5.577 -10.572 1.00 82.69 185 VAL A N 1
ATOM 1424 C CA . VAL A 1 185 ? 3.680 -6.003 -11.955 1.00 82.69 185 VAL A CA 1
ATOM 1425 C C . VAL A 1 185 ? 3.858 -4.805 -12.879 1.00 82.69 185 VAL A C 1
ATOM 1427 O O . VAL A 1 185 ? 3.199 -3.769 -12.731 1.00 82.69 185 VAL A O 1
ATOM 1430 N N . ARG A 1 186 ? 4.726 -4.964 -13.879 1.00 81.31 186 ARG A N 1
ATOM 1431 C CA . ARG A 1 186 ? 5.079 -3.899 -14.821 1.00 81.31 186 ARG A CA 1
ATOM 1432 C C . ARG A 1 186 ? 3.913 -3.446 -15.690 1.00 81.31 186 ARG A C 1
ATOM 1434 O O . ARG A 1 186 ? 3.816 -2.269 -16.014 1.00 81.31 186 ARG A O 1
ATOM 1441 N N . GLN A 1 187 ? 3.021 -4.358 -16.055 1.00 77.06 187 GLN A N 1
ATOM 1442 C CA . GLN A 1 187 ? 1.914 -4.121 -16.986 1.00 77.06 187 GLN A CA 1
ATOM 1443 C C . GLN A 1 187 ? 0.918 -3.070 -16.469 1.00 77.06 187 GLN A C 1
ATOM 1445 O O . GLN A 1 187 ? 0.124 -2.544 -17.246 1.00 77.06 187 GLN A O 1
ATOM 1450 N N . LEU A 1 188 ? 0.971 -2.746 -15.174 1.00 71.56 188 LEU A N 1
ATOM 1451 C CA . LEU A 1 188 ? 0.159 -1.703 -14.550 1.00 71.56 188 LEU A CA 1
ATOM 1452 C C . LEU A 1 188 ? 0.811 -0.309 -14.605 1.00 71.56 188 LEU A C 1
ATOM 1454 O O . LEU A 1 188 ? 0.176 0.685 -14.248 1.00 71.56 188 LEU A O 1
ATOM 1458 N N . ILE A 1 189 ? 2.066 -0.201 -15.054 1.00 70.69 189 ILE A N 1
ATOM 1459 C CA . ILE A 1 189 ? 2.708 1.088 -15.309 1.00 70.69 189 ILE A CA 1
ATOM 1460 C C . ILE A 1 189 ? 1.990 1.788 -16.463 1.00 70.69 189 ILE A C 1
ATOM 1462 O O . ILE A 1 189 ? 1.771 1.226 -17.535 1.00 70.69 189 ILE A O 1
ATOM 1466 N N . HIS A 1 190 ? 1.666 3.066 -16.263 1.00 67.44 190 HIS A N 1
ATOM 1467 C CA . HIS A 1 190 ? 1.049 3.876 -17.305 1.00 67.44 190 HIS A CA 1
ATOM 1468 C C . HIS A 1 190 ? 1.938 3.920 -18.569 1.00 67.44 190 HIS A C 1
ATOM 1470 O O . HIS A 1 190 ? 3.097 4.331 -18.460 1.00 67.44 190 HIS A O 1
ATOM 1476 N N . PRO A 1 191 ? 1.414 3.636 -19.782 1.00 64.56 191 PRO A N 1
ATOM 1477 C CA . PRO A 1 191 ? 2.222 3.547 -21.005 1.00 64.56 191 PRO A CA 1
ATOM 1478 C C . PRO A 1 191 ? 3.077 4.785 -21.307 1.00 64.56 191 PRO A C 1
ATOM 1480 O O . PRO A 1 191 ? 4.179 4.675 -21.828 1.00 64.56 191 PRO A O 1
ATOM 1483 N N . ALA A 1 192 ? 2.627 5.988 -20.938 1.00 65.06 192 ALA A N 1
ATOM 1484 C CA . ALA A 1 192 ? 3.439 7.199 -21.116 1.00 65.06 192 ALA A CA 1
ATOM 1485 C C . ALA A 1 192 ? 4.745 7.213 -20.294 1.00 65.06 192 ALA A C 1
ATOM 1487 O O . ALA A 1 192 ? 5.656 7.951 -20.651 1.00 65.06 192 ALA A O 1
ATOM 1488 N N . ARG A 1 193 ? 4.854 6.415 -19.221 1.00 67.00 193 ARG A N 1
ATOM 1489 C CA . ARG A 1 193 ? 6.088 6.249 -18.430 1.00 67.00 193 ARG A CA 1
ATOM 1490 C C . ARG A 1 193 ? 7.056 5.228 -19.040 1.00 67.00 193 ARG A C 1
ATOM 1492 O O . ARG A 1 193 ? 8.215 5.177 -18.640 1.00 67.00 193 ARG A O 1
ATOM 1499 N N . GLU A 1 194 ? 6.598 4.452 -20.020 1.00 67.81 194 GLU A N 1
ATOM 1500 C CA . GLU A 1 194 ? 7.426 3.533 -20.814 1.00 67.81 194 GLU A CA 1
ATOM 1501 C C . GLU A 1 194 ? 8.117 4.251 -21.986 1.00 67.81 194 GLU A C 1
ATOM 1503 O O . GLU A 1 194 ? 9.069 3.733 -22.568 1.00 67.81 194 GLU A O 1
ATOM 1508 N N . ILE A 1 195 ? 7.664 5.462 -22.322 1.00 63.75 195 ILE A N 1
ATOM 1509 C CA . ILE A 1 195 ? 8.184 6.272 -23.424 1.00 63.75 195 ILE A CA 1
ATOM 1510 C C . ILE A 1 195 ? 9.209 7.268 -22.877 1.00 63.75 195 ILE A C 1
ATOM 1512 O O . ILE A 1 195 ? 8.929 8.010 -21.940 1.00 63.75 195 ILE A O 1
ATOM 1516 N N . GLY A 1 196 ? 10.380 7.346 -23.507 1.00 71.75 196 GLY A N 1
ATOM 1517 C CA . GLY A 1 196 ? 11.407 8.328 -23.160 1.00 71.75 196 GLY A CA 1
ATOM 1518 C C . GLY A 1 196 ? 12.785 7.703 -23.026 1.00 71.75 196 GLY A C 1
ATOM 1519 O O . GLY A 1 196 ? 13.059 6.643 -23.586 1.00 71.75 196 GLY A O 1
ATOM 1520 N N . ARG A 1 197 ? 13.679 8.386 -22.306 1.00 81.69 197 ARG A N 1
ATOM 1521 C CA . ARG A 1 197 ? 15.043 7.895 -22.082 1.00 81.69 197 ARG A CA 1
ATOM 1522 C C . ARG A 1 197 ? 15.025 6.818 -21.006 1.00 81.69 197 ARG A C 1
ATOM 1524 O O . ARG A 1 197 ? 14.161 6.817 -20.132 1.00 81.69 197 ARG A O 1
ATOM 1531 N N . ASP A 1 198 ? 16.057 5.985 -20.985 1.00 87.56 198 ASP A N 1
ATOM 1532 C CA . ASP A 1 198 ? 16.212 4.950 -19.958 1.00 87.56 198 ASP A CA 1
ATOM 1533 C C . ASP A 1 198 ? 16.185 5.507 -18.533 1.00 87.56 198 ASP A C 1
ATOM 1535 O O . ASP A 1 198 ? 15.701 4.840 -17.631 1.00 87.56 198 ASP A O 1
ATOM 1539 N N . GLN A 1 199 ? 16.633 6.748 -18.320 1.00 83.50 199 GLN A N 1
ATOM 1540 C CA . GLN A 1 199 ? 16.520 7.413 -17.021 1.00 83.50 199 GLN A CA 1
ATOM 1541 C C . GLN A 1 199 ? 15.060 7.650 -16.603 1.00 83.50 199 GLN A C 1
ATOM 1543 O O . GLN A 1 199 ? 14.729 7.478 -15.431 1.00 83.50 199 GLN A O 1
ATOM 1548 N N . ASP A 1 200 ? 14.207 8.047 -17.549 1.00 77.38 200 ASP A N 1
ATOM 1549 C CA . ASP A 1 200 ? 12.795 8.343 -17.301 1.00 77.38 200 ASP A CA 1
ATOM 1550 C C . ASP A 1 200 ? 12.038 7.031 -17.007 1.00 77.38 200 ASP A C 1
ATOM 1552 O O . ASP A 1 200 ? 11.257 6.951 -16.059 1.00 77.38 200 ASP A O 1
ATOM 1556 N N . ARG A 1 201 ? 12.372 5.959 -17.741 1.00 81.69 201 ARG A N 1
ATOM 1557 C CA . ARG A 1 201 ? 11.848 4.603 -17.510 1.00 81.69 201 ARG A CA 1
ATOM 1558 C C . ARG A 1 201 ? 12.334 4.024 -16.183 1.00 81.69 201 ARG A C 1
ATOM 1560 O O . ARG A 1 201 ? 11.519 3.595 -15.372 1.00 81.69 201 ARG A O 1
ATOM 1567 N N . ALA A 1 202 ? 13.639 4.079 -15.912 1.00 90.12 202 ALA A N 1
ATOM 1568 C CA . ALA A 1 202 ? 14.257 3.547 -14.696 1.00 90.12 202 ALA A CA 1
ATOM 1569 C C . ALA A 1 202 ? 13.705 4.178 -13.409 1.00 90.12 202 ALA A C 1
ATOM 1571 O O . ALA A 1 202 ? 13.699 3.521 -12.372 1.00 90.12 202 ALA A O 1
ATOM 1572 N N . LEU A 1 203 ? 13.199 5.416 -13.463 1.00 87.62 203 LEU A N 1
ATOM 1573 C CA . LEU A 1 203 ? 12.520 6.036 -12.324 1.00 87.62 203 LEU A CA 1
ATOM 1574 C C . LEU A 1 203 ? 11.260 5.262 -11.902 1.00 87.62 203 LEU A C 1
ATOM 1576 O O . LEU A 1 203 ? 10.958 5.196 -10.714 1.00 87.62 203 LEU A O 1
ATOM 1580 N N . SER A 1 204 ? 10.561 4.621 -12.846 1.00 86.50 204 SER A N 1
ATOM 1581 C CA . SER A 1 204 ? 9.372 3.808 -12.546 1.00 86.50 204 SER A CA 1
ATOM 1582 C C . SER A 1 204 ? 9.692 2.583 -11.688 1.00 86.50 204 SER A C 1
ATOM 1584 O O . SER A 1 204 ? 8.816 2.093 -10.985 1.00 86.50 204 SER A O 1
ATOM 1586 N N . ALA A 1 205 ? 10.951 2.135 -11.666 1.00 92.94 205 ALA A N 1
ATOM 1587 C CA . ALA A 1 205 ? 11.402 1.046 -10.803 1.00 92.94 205 ALA A CA 1
ATOM 1588 C C . ALA A 1 205 ? 11.477 1.435 -9.314 1.00 92.94 205 ALA A C 1
ATOM 1590 O O . ALA A 1 205 ? 11.769 0.584 -8.483 1.00 92.94 205 ALA A O 1
ATOM 1591 N N . GLY A 1 206 ? 11.243 2.709 -8.975 1.00 91.38 206 GLY A N 1
ATOM 1592 C CA . GLY A 1 206 ? 10.975 3.133 -7.602 1.00 91.38 206 GLY A CA 1
ATOM 1593 C C . GLY A 1 206 ? 9.520 2.946 -7.180 1.00 91.38 206 GLY A C 1
ATOM 1594 O O . GLY A 1 206 ? 9.245 2.942 -5.989 1.00 91.38 206 GLY A O 1
ATOM 1595 N N . PHE A 1 207 ? 8.614 2.747 -8.143 1.00 85.88 207 PHE A N 1
ATOM 1596 C CA . PHE A 1 207 ? 7.167 2.681 -7.931 1.00 85.88 207 PHE A CA 1
ATOM 1597 C C . PHE A 1 207 ? 6.565 1.290 -8.155 1.00 85.88 207 PHE A C 1
ATOM 1599 O O . PHE A 1 207 ? 5.478 0.998 -7.657 1.00 85.88 207 PHE A O 1
ATOM 1606 N N . ALA A 1 208 ? 7.259 0.437 -8.910 1.00 89.75 208 ALA A N 1
ATOM 1607 C CA . ALA A 1 208 ? 6.813 -0.910 -9.223 1.00 89.75 208 ALA A CA 1
ATOM 1608 C C . ALA A 1 208 ? 7.965 -1.921 -9.281 1.00 89.75 208 ALA A C 1
ATOM 1610 O O . ALA A 1 208 ? 9.115 -1.560 -9.549 1.00 89.75 208 ALA A O 1
ATOM 1611 N N . SER A 1 209 ? 7.603 -3.189 -9.118 1.00 92.62 209 SER A N 1
ATOM 1612 C CA . SER A 1 209 ? 8.413 -4.372 -9.422 1.00 92.62 209 SER A CA 1
ATOM 1613 C C . SER A 1 209 ? 7.723 -5.220 -10.495 1.00 92.62 209 SER A C 1
ATOM 1615 O O . SER A 1 209 ? 6.578 -4.958 -10.861 1.00 92.62 209 SER A O 1
ATOM 1617 N N . ASP A 1 210 ? 8.425 -6.224 -11.023 1.00 90.00 210 ASP A N 1
ATOM 1618 C CA . ASP A 1 210 ? 7.860 -7.184 -11.977 1.00 90.00 210 ASP A CA 1
ATOM 1619 C C . ASP A 1 210 ? 7.800 -8.583 -11.350 1.00 90.00 210 ASP A C 1
ATOM 1621 O O . ASP A 1 210 ? 8.752 -9.355 -11.433 1.00 90.00 210 ASP A O 1
ATOM 1625 N N . LEU A 1 211 ? 6.700 -8.868 -10.646 1.00 88.06 211 LEU A N 1
ATOM 1626 C CA . LEU A 1 211 ? 6.477 -10.103 -9.881 1.00 88.06 211 LEU A CA 1
ATOM 1627 C C . LEU A 1 211 ? 5.434 -11.022 -10.533 1.00 88.06 211 LEU A C 1
ATOM 1629 O O . LEU A 1 211 ? 4.867 -11.892 -9.870 1.00 88.06 211 LEU A O 1
ATOM 1633 N N . TRP A 1 212 ? 5.108 -10.806 -11.813 1.00 84.81 212 TRP A N 1
ATOM 1634 C CA . TRP A 1 212 ? 4.025 -11.535 -12.483 1.00 84.81 212 TRP A CA 1
ATOM 1635 C C . TRP A 1 212 ? 4.235 -13.052 -12.460 1.00 84.81 212 TRP A C 1
ATOM 1637 O O . TRP A 1 212 ? 3.294 -13.812 -12.215 1.00 84.81 212 TRP A O 1
ATOM 1647 N N . GLU A 1 213 ? 5.478 -13.487 -12.669 1.00 81.88 213 GLU A N 1
ATOM 1648 C CA . GLU A 1 213 ? 5.844 -14.901 -12.701 1.00 81.88 213 GLU A CA 1
ATOM 1649 C C . GLU A 1 213 ? 5.589 -15.603 -11.365 1.00 81.88 213 GLU A C 1
ATOM 1651 O O . GLU A 1 213 ? 5.141 -16.750 -11.359 1.00 81.88 213 GLU A O 1
ATOM 1656 N N . GLU A 1 214 ? 5.810 -14.922 -10.240 1.00 85.00 214 GLU A N 1
ATOM 1657 C CA . GLU A 1 214 ? 5.459 -15.446 -8.925 1.00 85.00 214 GLU A CA 1
ATOM 1658 C C . GLU A 1 214 ? 3.951 -15.358 -8.660 1.00 85.00 214 GLU A C 1
ATOM 1660 O O . GLU A 1 214 ? 3.364 -16.309 -8.151 1.00 85.00 214 GLU A O 1
ATOM 1665 N N . ILE A 1 215 ? 3.295 -14.252 -9.028 1.00 83.88 215 ILE A N 1
ATOM 1666 C CA . ILE A 1 215 ? 1.870 -14.009 -8.736 1.00 83.88 215 ILE A CA 1
ATOM 1667 C C . ILE A 1 215 ? 0.959 -15.011 -9.438 1.00 83.88 215 ILE A C 1
ATOM 1669 O O . ILE A 1 215 ? 0.029 -15.526 -8.814 1.00 83.88 215 ILE A O 1
ATOM 1673 N N . LYS A 1 216 ? 1.219 -15.316 -10.716 1.00 77.56 216 LYS A N 1
ATOM 1674 C CA . LYS A 1 216 ? 0.329 -16.145 -11.550 1.00 77.56 216 LYS A CA 1
ATOM 1675 C C . LYS A 1 216 ? 0.134 -17.574 -11.030 1.00 77.56 216 LYS A C 1
ATOM 1677 O O . LYS A 1 216 ? -0.796 -18.256 -11.454 1.00 77.56 216 LYS A O 1
ATOM 1682 N N . ALA A 1 217 ? 1.003 -18.034 -10.129 1.00 78.88 217 ALA A N 1
ATOM 1683 C CA . ALA A 1 217 ? 0.913 -19.349 -9.502 1.00 78.88 217 ALA A CA 1
ATOM 1684 C C . ALA A 1 217 ? -0.090 -19.409 -8.331 1.00 78.88 217 ALA A C 1
ATOM 1686 O O . ALA A 1 217 ? -0.391 -20.501 -7.848 1.00 78.88 217 ALA A O 1
ATOM 1687 N N . HIS A 1 218 ? -0.605 -18.267 -7.861 1.00 77.44 218 HIS A N 1
ATOM 1688 C CA . HIS A 1 218 ? -1.456 -18.189 -6.675 1.00 77.44 218 HIS A CA 1
ATOM 1689 C C . HIS A 1 218 ? -2.912 -17.854 -7.005 1.00 77.44 218 HIS A C 1
ATOM 1691 O O . HIS A 1 218 ? -3.223 -17.044 -7.876 1.00 77.44 218 HIS A O 1
ATOM 1697 N N . HIS A 1 219 ? -3.828 -18.435 -6.230 1.00 75.38 219 HIS A N 1
ATOM 1698 C CA . HIS A 1 219 ? -5.240 -18.073 -6.274 1.00 75.38 219 HIS A CA 1
ATOM 1699 C C . HIS A 1 219 ? -5.486 -16.786 -5.483 1.00 75.38 219 HIS A C 1
ATOM 1701 O O . HIS A 1 219 ? -5.589 -16.796 -4.254 1.00 75.38 219 HIS A O 1
ATOM 1707 N N . ILE A 1 220 ? -5.602 -15.678 -6.208 1.00 79.81 220 ILE A N 1
ATOM 1708 C CA . ILE A 1 220 ? -5.901 -14.348 -5.674 1.00 79.81 220 ILE A CA 1
ATOM 1709 C C . ILE A 1 220 ? -7.245 -13.909 -6.249 1.00 79.81 220 ILE A C 1
ATOM 1711 O O . ILE A 1 220 ? -7.469 -14.011 -7.452 1.00 79.81 220 ILE A O 1
ATOM 1715 N N . HIS A 1 221 ? -8.159 -13.454 -5.392 1.00 80.94 221 HIS A N 1
ATOM 1716 C CA . HIS A 1 221 ? -9.462 -12.970 -5.844 1.00 80.94 221 HIS A CA 1
ATOM 1717 C C . HIS A 1 221 ? -9.363 -11.541 -6.376 1.00 80.94 221 HIS A C 1
ATOM 1719 O O . HIS A 1 221 ? -9.852 -11.252 -7.464 1.00 80.94 221 HIS A O 1
ATOM 1725 N N . SER A 1 222 ? -8.693 -10.677 -5.613 1.00 79.31 222 SER A N 1
ATOM 1726 C CA . SER A 1 222 ? -8.429 -9.292 -5.987 1.00 79.31 222 SER A CA 1
ATOM 1727 C C . SER A 1 222 ? -7.088 -8.857 -5.423 1.00 79.31 222 SER A C 1
ATOM 1729 O O . SER A 1 222 ? -6.684 -9.297 -4.345 1.00 79.31 222 SER A O 1
ATOM 1731 N N . TRP A 1 223 ? -6.428 -7.940 -6.115 1.00 83.50 223 TRP A N 1
ATOM 1732 C CA . TRP A 1 223 ? -5.273 -7.237 -5.584 1.00 83.50 223 TRP A CA 1
ATOM 1733 C C . TRP A 1 223 ? -5.539 -5.737 -5.686 1.00 83.50 223 TRP A C 1
ATOM 1735 O O . TRP A 1 223 ? -5.988 -5.244 -6.710 1.00 83.50 223 TRP A O 1
ATOM 1745 N N . ILE A 1 224 ? -5.359 -5.023 -4.587 1.00 80.81 224 ILE A N 1
ATOM 1746 C CA . ILE A 1 224 ? -5.638 -3.597 -4.420 1.00 80.81 224 ILE A CA 1
ATOM 1747 C C . ILE A 1 224 ? -4.288 -2.899 -4.320 1.00 80.81 224 ILE A C 1
ATOM 1749 O O . ILE A 1 224 ? -3.394 -3.413 -3.650 1.00 80.81 224 ILE A O 1
ATOM 1753 N N . TRP A 1 225 ? -4.119 -1.759 -4.984 1.00 79.06 225 TRP A N 1
ATOM 1754 C CA . TRP A 1 225 ? -2.878 -0.999 -4.901 1.00 79.06 225 TRP A CA 1
ATOM 1755 C C . TRP A 1 225 ? -3.080 0.496 -5.018 1.00 79.06 225 TRP A C 1
ATOM 1757 O O . TRP A 1 225 ? -4.163 0.933 -5.402 1.00 79.06 225 TRP A O 1
ATOM 1767 N N . GLY A 1 226 ? -2.023 1.250 -4.721 1.00 68.44 226 GLY A N 1
ATOM 1768 C CA . GLY A 1 226 ? -2.000 2.706 -4.797 1.00 68.44 226 GLY A CA 1
ATOM 1769 C C . GLY A 1 226 ? -0.842 3.280 -5.618 1.00 68.44 226 GLY A C 1
ATOM 1770 O O . GLY A 1 226 ? -0.395 2.699 -6.613 1.00 68.44 226 GLY A O 1
ATOM 1771 N N . HIS A 1 227 ? -0.377 4.451 -5.191 1.00 59.41 227 HIS A N 1
ATOM 1772 C CA . HIS A 1 227 ? 0.862 5.163 -5.516 1.00 59.41 227 HIS A CA 1
ATOM 1773 C C . HIS A 1 227 ? 1.025 5.756 -6.913 1.00 59.41 227 HIS A C 1
ATOM 1775 O O . HIS A 1 227 ? 1.571 6.851 -7.077 1.00 59.41 227 HIS A O 1
ATOM 1781 N N . ILE A 1 228 ? 0.592 5.058 -7.962 1.00 52.84 228 ILE A N 1
ATOM 1782 C CA . ILE A 1 228 ? 0.647 5.633 -9.306 1.00 52.84 228 ILE A CA 1
ATOM 1783 C C . ILE A 1 228 ? -0.622 6.437 -9.555 1.00 52.84 228 ILE A C 1
ATOM 1785 O O . ILE A 1 228 ? -1.655 5.920 -9.979 1.00 52.84 228 ILE A O 1
ATOM 1789 N N . GLU A 1 229 ? -0.488 7.751 -9.377 1.00 43.38 229 GLU A N 1
ATOM 1790 C CA . GLU A 1 229 ? -1.379 8.729 -9.985 1.00 43.38 229 GLU A CA 1
ATOM 1791 C C . GLU A 1 229 ? -1.360 8.536 -11.513 1.00 43.38 229 GLU A C 1
ATOM 1793 O O . GLU A 1 229 ? -0.427 8.935 -12.219 1.00 43.38 229 GLU A O 1
ATOM 1798 N N . ILE A 1 230 ? -2.411 7.917 -12.046 1.00 36.44 230 ILE A N 1
ATOM 1799 C CA . ILE A 1 230 ? -2.739 7.957 -13.480 1.00 36.44 230 ILE A CA 1
ATOM 1800 C C . ILE A 1 230 ? -3.470 9.252 -13.866 1.00 36.44 230 ILE A C 1
ATOM 1802 O O . ILE A 1 230 ? -3.855 9.426 -15.023 1.00 36.44 230 ILE A O 1
ATOM 1806 N N . TYR A 1 231 ? -3.649 10.190 -12.935 1.00 31.70 231 TYR A N 1
ATOM 1807 C CA . TYR A 1 231 ? -4.306 11.454 -13.227 1.00 31.70 231 TYR A CA 1
ATOM 1808 C C . TYR A 1 231 ? -3.344 12.398 -13.951 1.00 31.70 231 TYR A C 1
ATOM 1810 O O . TYR A 1 231 ? -2.369 12.904 -13.398 1.00 31.70 231 TYR A O 1
ATOM 1818 N N . GLN A 1 232 ? -3.677 12.731 -15.200 1.00 31.11 232 GLN A N 1
ATOM 1819 C CA . GLN A 1 232 ? -3.421 14.095 -15.657 1.00 31.11 232 GLN A CA 1
ATOM 1820 C C . GLN A 1 232 ? -4.032 15.048 -14.622 1.00 31.11 232 GLN A C 1
ATOM 1822 O O . GLN A 1 232 ? -5.088 14.730 -14.083 1.00 31.11 232 GLN A O 1
ATOM 1827 N N . LYS A 1 233 ? -3.411 16.207 -14.354 1.00 30.89 233 LYS A N 1
ATOM 1828 C CA . LYS A 1 233 ? -4.046 17.293 -13.587 1.00 30.89 233 LYS A CA 1
ATOM 1829 C C . LYS A 1 233 ? -5.432 17.576 -14.177 1.00 30.89 233 LYS A C 1
ATOM 1831 O O . LYS A 1 233 ? -5.551 18.319 -15.147 1.00 30.89 233 LYS A O 1
ATOM 1836 N N . VAL A 1 234 ? -6.457 16.962 -13.606 1.00 37.69 234 VAL A N 1
ATOM 1837 C CA . VAL A 1 234 ? -7.852 17.191 -13.947 1.00 37.69 234 VAL A CA 1
ATOM 1838 C C . VAL A 1 234 ? -8.334 18.300 -13.038 1.00 37.69 234 VAL A C 1
ATOM 1840 O O . VAL A 1 234 ? -8.130 18.274 -11.824 1.00 37.69 234 VAL A O 1
ATOM 1843 N N . ASP A 1 235 ? -8.907 19.337 -13.635 1.00 41.66 235 ASP A N 1
ATOM 1844 C CA . ASP A 1 235 ? -9.482 20.428 -12.867 1.00 41.66 235 ASP A CA 1
ATOM 1845 C C . ASP A 1 235 ? -10.615 19.907 -11.962 1.00 41.66 235 ASP A C 1
ATOM 1847 O O . ASP A 1 235 ? -11.188 18.835 -12.185 1.00 41.66 235 ASP A O 1
ATOM 1851 N N . ARG A 1 236 ? -10.957 20.687 -10.931 1.00 40.53 236 ARG A N 1
ATOM 1852 C CA . ARG A 1 236 ? -11.958 20.307 -9.921 1.00 40.53 236 ARG A CA 1
ATOM 1853 C C . ARG A 1 236 ? -13.304 19.910 -10.542 1.00 40.53 236 ARG A C 1
ATOM 1855 O O . ARG A 1 236 ? -13.972 19.045 -9.990 1.00 40.53 236 ARG A O 1
ATOM 1862 N N . SER A 1 237 ? -13.685 20.499 -11.679 1.00 45.75 237 SER A N 1
ATOM 1863 C CA . SER A 1 237 ? -14.946 20.188 -12.362 1.00 45.75 237 SER A CA 1
ATOM 1864 C C . SER A 1 237 ? -14.891 18.852 -13.099 1.00 45.75 237 SER A C 1
ATOM 1866 O O . SER A 1 237 ? -15.880 18.127 -13.119 1.00 45.75 237 SER A O 1
ATOM 1868 N N . THR A 1 238 ? -13.737 18.497 -13.662 1.00 43.84 238 THR A N 1
ATOM 1869 C CA . THR A 1 238 ? -13.506 17.192 -14.287 1.00 43.84 238 THR A CA 1
ATOM 1870 C C . THR A 1 238 ? -13.435 16.100 -13.222 1.00 43.84 238 THR A C 1
ATOM 1872 O O . THR A 1 238 ? -14.116 15.091 -13.356 1.00 43.84 238 THR A O 1
ATOM 1875 N N . ARG A 1 239 ? -12.734 16.340 -12.104 1.00 41.59 239 ARG A N 1
ATOM 1876 C CA . ARG A 1 239 ? -12.734 15.430 -10.946 1.00 41.59 239 ARG A CA 1
ATOM 1877 C C . ARG A 1 239 ? -14.146 15.198 -10.413 1.00 41.59 239 ARG A C 1
ATOM 1879 O O . ARG A 1 239 ? -14.538 14.054 -10.249 1.00 41.59 239 ARG A O 1
ATOM 1886 N N . GLN A 1 240 ? -14.915 16.266 -10.186 1.00 41.91 240 GLN A N 1
ATOM 1887 C CA . GLN A 1 240 ? -16.294 16.160 -9.703 1.00 41.91 240 GLN A CA 1
ATOM 1888 C C . GLN A 1 240 ? -17.165 15.359 -10.676 1.00 41.91 240 GLN A C 1
ATOM 1890 O O . GLN A 1 240 ? -17.911 14.495 -10.252 1.00 41.91 240 GLN A O 1
ATOM 1895 N N . ARG A 1 241 ? -17.001 15.562 -11.986 1.00 43.72 241 ARG A N 1
ATOM 1896 C CA . ARG A 1 241 ? -17.738 14.819 -13.014 1.00 43.72 241 ARG A CA 1
ATOM 1897 C C . ARG A 1 241 ? -17.370 13.336 -13.073 1.00 43.72 241 ARG A C 1
ATOM 1899 O O . ARG A 1 241 ? -18.240 12.522 -13.344 1.00 43.72 241 ARG A O 1
ATOM 1906 N N . GLU A 1 242 ? -16.110 12.983 -12.829 1.00 41.50 242 GLU A N 1
ATOM 1907 C CA . GLU A 1 242 ? -15.676 11.581 -12.737 1.00 41.50 242 GLU A CA 1
ATOM 1908 C C . GLU A 1 242 ? -16.119 10.937 -11.412 1.00 41.50 242 GLU A C 1
ATOM 1910 O O . GLU A 1 242 ? -16.475 9.765 -11.400 1.00 41.50 242 GLU A O 1
ATOM 1915 N N . VAL A 1 243 ? -16.182 11.695 -10.310 1.00 38.59 243 VAL A N 1
ATOM 1916 C CA . VAL A 1 243 ? -16.786 11.254 -9.035 1.00 38.59 243 VAL A CA 1
ATOM 1917 C C . VAL A 1 243 ? -18.291 11.009 -9.209 1.00 38.59 243 VAL A C 1
ATOM 1919 O O . VAL A 1 243 ? -18.783 9.924 -8.897 1.00 38.59 243 VAL A O 1
ATOM 1922 N N . ASP A 1 244 ? -19.006 11.972 -9.791 1.00 40.28 244 ASP A N 1
ATOM 1923 C CA . ASP A 1 244 ? -20.445 11.899 -10.069 1.00 40.28 244 ASP A CA 1
ATOM 1924 C C . ASP A 1 244 ? -20.760 10.842 -11.149 1.00 40.28 244 ASP A C 1
ATOM 1926 O O . ASP A 1 244 ? -21.825 10.232 -11.139 1.00 40.28 244 ASP A O 1
ATOM 1930 N N . GLY A 1 245 ? -19.809 10.588 -12.057 1.00 36.41 245 GLY A N 1
ATOM 1931 C CA . GLY A 1 245 ? -19.826 9.551 -13.095 1.00 36.41 245 GLY A CA 1
ATOM 1932 C C . GLY A 1 245 ? -19.278 8.184 -12.657 1.00 36.41 245 GLY A C 1
ATOM 1933 O O . GLY A 1 245 ? -19.084 7.314 -13.508 1.00 36.41 245 GLY A O 1
ATOM 1934 N N . HIS A 1 246 ? -19.054 7.987 -11.352 1.00 36.44 246 HIS A N 1
ATOM 1935 C CA . HIS A 1 246 ? -18.688 6.717 -10.704 1.00 36.44 246 HIS A CA 1
ATOM 1936 C C . HIS A 1 246 ? -17.291 6.154 -11.026 1.00 36.44 246 HIS A C 1
ATOM 1938 O O . HIS A 1 246 ? -17.123 4.939 -11.107 1.00 36.44 246 HIS A O 1
ATOM 1944 N N . ARG A 1 247 ? -16.271 7.000 -11.200 1.00 35.75 247 ARG A N 1
ATOM 1945 C CA . ARG A 1 247 ? -14.934 6.590 -11.671 1.00 35.75 247 ARG A CA 1
ATOM 1946 C C . ARG A 1 247 ? -13.756 6.888 -10.754 1.00 35.75 247 ARG A C 1
ATOM 1948 O O . ARG A 1 247 ? -12.623 6.897 -11.226 1.00 35.75 247 ARG A O 1
ATOM 1955 N N . LEU A 1 248 ? -13.968 7.078 -9.455 1.00 29.52 248 LEU A N 1
ATOM 1956 C CA . LEU A 1 248 ? -12.848 7.225 -8.524 1.00 29.52 248 LEU A CA 1
ATOM 1957 C C . LEU A 1 248 ? -13.034 6.415 -7.244 1.00 29.52 248 LEU A C 1
ATOM 1959 O O . LEU A 1 248 ? -13.526 6.902 -6.233 1.00 29.52 248 LEU A O 1
ATOM 1963 N N . ALA A 1 249 ? -12.568 5.174 -7.315 1.00 32.34 249 ALA A N 1
ATOM 1964 C CA . ALA A 1 249 ? -11.974 4.429 -6.217 1.00 32.34 249 ALA A CA 1
ATOM 1965 C C . ALA A 1 249 ? -10.963 3.468 -6.860 1.00 32.34 249 ALA A C 1
ATOM 1967 O O . ALA A 1 249 ? -11.315 2.758 -7.798 1.00 32.34 249 ALA A O 1
ATOM 1968 N N . ASN A 1 250 ? -9.706 3.455 -6.412 1.00 38.53 250 ASN A N 1
ATOM 1969 C CA . ASN A 1 250 ? -8.697 2.512 -6.900 1.00 38.53 250 ASN A CA 1
ATOM 1970 C C . ASN A 1 250 ? -8.809 1.169 -6.145 1.00 38.53 250 ASN A C 1
ATOM 1972 O O . ASN A 1 250 ? -8.253 1.003 -5.063 1.00 38.53 250 ASN A O 1
ATOM 1976 N N . PRO A 1 251 ? -9.630 0.248 -6.675 1.00 32.59 251 PRO A N 1
ATOM 1977 C CA . PRO A 1 251 ? -9.317 -1.187 -6.803 1.00 32.59 251 PRO A CA 1
ATOM 1978 C C . PRO A 1 251 ? -9.646 -1.676 -8.219 1.00 32.59 251 PRO A C 1
ATOM 1980 O O . PRO A 1 251 ? -9.790 -2.868 -8.497 1.00 32.59 251 PRO A O 1
ATOM 1983 N N . ASP A 1 252 ? -9.868 -0.723 -9.110 1.00 33.88 252 ASP A N 1
ATOM 1984 C CA . ASP A 1 252 ? -10.684 -0.933 -10.280 1.00 33.88 252 ASP A CA 1
ATOM 1985 C C . ASP A 1 252 ? -9.845 -1.440 -11.450 1.00 33.88 252 ASP A C 1
ATOM 1987 O O . ASP A 1 252 ? -10.398 -1.926 -12.417 1.00 33.88 252 ASP A O 1
ATOM 1991 N N . HIS A 1 253 ? -8.512 -1.463 -11.373 1.00 33.59 253 HIS A N 1
ATOM 1992 C CA . HIS A 1 253 ? -7.699 -1.879 -12.517 1.00 33.59 253 HIS A CA 1
ATOM 1993 C C . HIS A 1 253 ? -7.745 -3.389 -12.825 1.00 33.59 253 HIS A C 1
ATOM 1995 O O . HIS A 1 253 ? -7.640 -3.718 -14.001 1.00 33.59 253 HIS A O 1
ATOM 2001 N N . TYR A 1 254 ? -7.972 -4.315 -11.873 1.00 29.95 254 TYR A N 1
ATOM 2002 C CA . TYR A 1 254 ? -8.133 -5.740 -12.257 1.00 29.95 254 TYR A CA 1
ATOM 2003 C C . TYR A 1 254 ? -9.398 -5.963 -13.085 1.00 29.95 254 TYR A C 1
ATOM 2005 O O . TYR A 1 254 ? -9.408 -6.785 -13.998 1.00 29.95 254 TYR A O 1
ATOM 2013 N N . ARG A 1 255 ? -10.450 -5.182 -12.817 1.00 31.97 255 ARG A N 1
ATOM 2014 C CA . ARG A 1 255 ? -11.708 -5.246 -13.559 1.00 31.97 255 ARG A CA 1
ATOM 2015 C C . ARG A 1 255 ? -11.763 -4.263 -14.709 1.00 31.97 255 ARG A C 1
ATOM 2017 O O . ARG A 1 255 ? -12.390 -4.581 -15.697 1.00 31.97 255 ARG A O 1
ATOM 2024 N N . LEU A 1 256 ? -11.081 -3.129 -14.693 1.00 31.97 256 LEU A N 1
ATOM 2025 C CA . LEU A 1 256 ? -10.984 -2.224 -15.837 1.00 31.97 256 LEU A CA 1
ATOM 2026 C C . LEU A 1 256 ? -10.118 -2.799 -16.948 1.00 31.97 256 LEU A C 1
ATOM 2028 O O . LEU A 1 256 ? -10.460 -2.631 -18.117 1.00 31.97 256 LEU A O 1
ATOM 2032 N N . TYR A 1 257 ? -9.037 -3.493 -16.594 1.00 31.31 257 TYR A N 1
ATOM 2033 C CA . TYR A 1 257 ? -8.144 -4.090 -17.579 1.00 31.31 257 TYR A CA 1
ATOM 2034 C C . TYR A 1 257 ? -8.833 -5.228 -18.355 1.00 31.31 257 TYR A C 1
ATOM 2036 O O . TYR A 1 257 ? -8.578 -5.376 -19.547 1.00 31.31 257 TYR A O 1
ATOM 2044 N N . PHE A 1 258 ? -9.782 -5.951 -17.736 1.00 32.47 258 PHE A N 1
ATOM 2045 C CA . PHE A 1 258 ? -10.532 -7.040 -18.389 1.00 32.47 258 PHE A CA 1
ATOM 2046 C C . PHE A 1 258 ? -12.021 -6.752 -18.698 1.00 32.47 258 PHE A C 1
ATOM 2048 O O . PHE A 1 258 ? -12.565 -7.354 -19.619 1.00 32.47 258 PHE A O 1
ATOM 2055 N N . SER A 1 259 ? -12.675 -5.780 -18.048 1.00 29.52 259 SER A N 1
ATOM 2056 C CA . SER A 1 259 ? -14.086 -5.391 -18.292 1.00 29.52 259 SER A CA 1
ATOM 2057 C C . SER A 1 259 ? -14.280 -3.995 -18.906 1.00 29.52 259 SER A C 1
ATOM 2059 O O . SER A 1 259 ? -15.290 -3.777 -19.575 1.00 29.52 259 SER A O 1
ATOM 2061 N N . LEU A 1 260 ? -13.319 -3.061 -18.786 1.00 28.08 260 LEU A N 1
ATOM 2062 C CA . LEU A 1 260 ? -13.383 -1.725 -19.410 1.00 28.08 260 LEU A CA 1
ATOM 2063 C C . LEU A 1 260 ? -12.455 -1.560 -20.621 1.00 28.08 260 LEU A C 1
ATOM 2065 O O . LEU A 1 260 ? -12.122 -0.426 -20.984 1.00 28.08 260 LEU A O 1
ATOM 2069 N N . ILE A 1 261 ? -12.160 -2.645 -21.358 1.00 31.14 261 ILE A N 1
ATOM 2070 C CA . ILE A 1 261 ? -11.703 -2.507 -22.748 1.00 31.14 261 ILE A CA 1
ATOM 2071 C C . ILE A 1 261 ? -12.851 -1.995 -23.641 1.00 31.14 261 ILE A C 1
ATOM 2073 O O . ILE A 1 261 ? -13.449 -2.719 -24.432 1.00 31.14 261 ILE A O 1
ATOM 2077 N N . ARG A 1 262 ? -13.120 -0.691 -23.544 1.00 35.03 262 ARG A N 1
ATOM 2078 C CA . ARG A 1 262 ? -13.358 0.171 -24.707 1.00 35.03 262 ARG A CA 1
ATOM 2079 C C . ARG A 1 262 ? -12.474 1.437 -24.691 1.00 35.03 262 ARG A C 1
ATOM 2081 O O . ARG A 1 262 ? -12.979 2.513 -25.008 1.00 35.03 262 ARG A O 1
ATOM 2088 N N . PRO A 1 263 ? -11.161 1.399 -24.379 1.00 38.00 263 PRO A N 1
ATOM 2089 C CA . PRO A 1 263 ? -10.284 2.427 -24.895 1.00 38.00 263 PRO A CA 1
ATOM 2090 C C . PRO A 1 263 ? -10.278 2.236 -26.412 1.00 38.00 263 PRO A C 1
ATOM 2092 O O . PRO A 1 263 ? -9.917 1.172 -26.913 1.00 38.00 263 PRO A O 1
ATOM 2095 N N . THR A 1 264 ? -10.643 3.269 -27.167 1.00 41.19 264 THR A N 1
ATOM 2096 C CA . THR A 1 264 ? -10.576 3.318 -28.645 1.00 41.19 264 THR A CA 1
ATOM 2097 C C . THR A 1 264 ? -9.161 3.122 -29.209 1.00 41.19 264 THR A C 1
ATOM 2099 O O . THR A 1 264 ? -8.928 3.343 -30.389 1.00 41.19 264 THR A O 1
ATOM 2102 N N . HIS A 1 265 ? -8.222 2.696 -28.370 1.00 44.72 265 HIS A N 1
ATOM 2103 C CA . HIS A 1 265 ? -6.785 2.752 -28.524 1.00 44.72 265 HIS A CA 1
ATOM 2104 C C . HIS A 1 265 ? -6.087 1.422 -28.151 1.00 44.72 265 HIS A C 1
ATOM 2106 O O . HIS A 1 265 ? -4.893 1.306 -28.395 1.00 44.72 265 HIS A O 1
ATOM 2112 N N . ALA A 1 266 ? -6.792 0.417 -27.603 1.00 44.59 266 ALA A N 1
ATOM 2113 C CA . ALA A 1 266 ? -6.242 -0.925 -27.344 1.00 44.59 266 ALA A CA 1
ATOM 2114 C C . ALA A 1 266 ? -6.838 -1.974 -28.298 1.00 44.59 266 ALA A C 1
ATOM 2116 O O . ALA A 1 266 ? -7.908 -1.752 -28.866 1.00 44.59 266 ALA A O 1
ATOM 2117 N N . ILE A 1 267 ? -6.150 -3.110 -28.454 1.00 52.19 267 ILE A N 1
ATOM 2118 C CA . ILE A 1 267 ? -6.669 -4.298 -29.142 1.00 52.19 267 ILE A CA 1
ATOM 2119 C C . ILE A 1 267 ? -7.540 -5.087 -28.163 1.00 52.19 267 ILE A C 1
ATOM 2121 O O . ILE A 1 267 ? -7.039 -5.666 -27.197 1.00 52.19 267 ILE A O 1
ATOM 2125 N N . THR A 1 268 ? -8.847 -5.104 -28.408 1.00 56.88 268 THR A N 1
ATOM 2126 C CA . THR A 1 268 ? -9.809 -5.921 -27.657 1.00 56.88 268 THR A CA 1
ATOM 2127 C C . THR A 1 268 ? -9.592 -7.411 -27.926 1.00 56.88 268 THR A C 1
ATOM 2129 O O . THR A 1 268 ? -9.081 -7.793 -28.978 1.00 56.88 268 THR A O 1
ATOM 2132 N N . GLN A 1 269 ? -10.030 -8.277 -27.006 1.00 53.97 269 GLN A N 1
ATOM 2133 C CA . GLN A 1 269 ? -10.031 -9.723 -27.253 1.00 53.97 269 GLN A CA 1
ATOM 2134 C C . GLN A 1 269 ? -10.893 -10.088 -28.474 1.00 53.97 269 GLN A C 1
ATOM 2136 O O . GLN A 1 269 ? -10.495 -10.934 -29.256 1.00 53.97 269 GLN A O 1
ATOM 2141 N N . SER A 1 270 ? -12.007 -9.385 -28.715 1.00 62.84 270 SER A N 1
ATOM 2142 C CA . SER A 1 270 ? -12.827 -9.604 -29.915 1.00 62.84 270 SER A CA 1
ATOM 2143 C C . SER A 1 270 ? -12.104 -9.221 -31.209 1.00 62.84 270 SER A C 1
ATOM 2145 O O . SER A 1 270 ? -12.197 -9.965 -32.176 1.00 62.84 270 SER A O 1
ATOM 2147 N N . GLU A 1 271 ? -11.396 -8.086 -31.260 1.00 63.47 271 GLU A N 1
ATOM 2148 C CA . GLU A 1 271 ? -10.562 -7.719 -32.420 1.00 63.47 271 GLU A CA 1
ATOM 2149 C C . GLU A 1 271 ? -9.429 -8.738 -32.619 1.00 63.47 271 GLU A C 1
ATOM 2151 O O . GLU A 1 271 ? -9.072 -9.050 -33.751 1.00 63.47 271 GLU A O 1
ATOM 2156 N N . PHE A 1 272 ? -8.899 -9.294 -31.529 1.00 62.62 272 PHE A N 1
ATOM 2157 C CA . PHE A 1 272 ? -7.884 -10.342 -31.553 1.00 62.62 272 PHE A CA 1
ATOM 2158 C C . PHE A 1 272 ? -8.423 -11.697 -32.057 1.00 62.62 272 PHE A C 1
ATOM 2160 O O . PHE A 1 272 ? -7.786 -12.353 -32.874 1.00 62.62 272 PHE A O 1
ATOM 2167 N N . ASP A 1 273 ? -9.624 -12.099 -31.642 1.00 69.88 273 ASP A N 1
ATOM 2168 C CA . ASP A 1 273 ? -10.282 -13.323 -32.114 1.00 69.88 273 ASP A CA 1
ATOM 2169 C C . ASP A 1 273 ? -10.703 -13.191 -33.591 1.00 69.88 273 ASP A C 1
ATOM 2171 O O . ASP A 1 273 ? -10.551 -14.128 -34.377 1.00 69.88 273 ASP A O 1
ATOM 2175 N N . ILE A 1 274 ? -11.182 -12.002 -33.993 1.00 77.44 274 ILE A N 1
ATOM 2176 C CA . ILE A 1 274 ? -11.476 -11.676 -35.397 1.00 77.44 274 ILE A CA 1
ATOM 2177 C C . ILE A 1 274 ? -10.200 -11.742 -36.231 1.00 77.44 274 ILE A C 1
ATOM 2179 O O . ILE A 1 274 ? -10.239 -12.298 -37.324 1.00 77.44 274 ILE A O 1
ATOM 2183 N N . PHE A 1 275 ? -9.077 -11.218 -35.731 1.00 79.44 275 PHE A N 1
ATOM 2184 C CA . PHE A 1 275 ? -7.797 -11.301 -36.42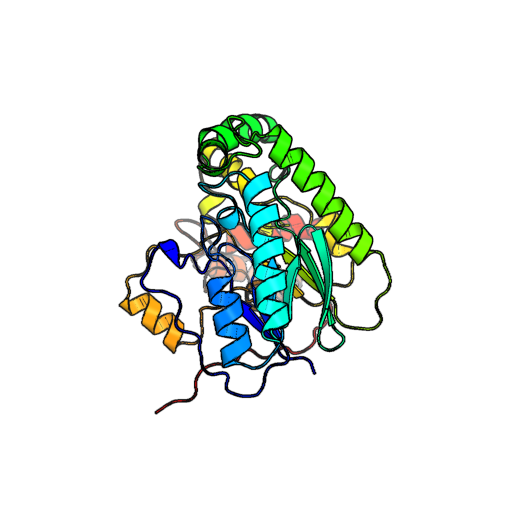8 1.00 79.44 275 PHE A CA 1
ATOM 2185 C C . PHE A 1 275 ? -7.458 -12.749 -36.808 1.00 79.44 275 PHE A C 1
ATOM 2187 O O . PHE A 1 275 ? -7.177 -13.003 -37.976 1.00 79.44 275 PHE A O 1
ATOM 2194 N N . TRP A 1 276 ? -7.574 -13.707 -35.882 1.00 77.44 276 TRP A N 1
ATOM 2195 C CA . TRP A 1 276 ? -7.316 -15.120 -36.188 1.00 77.44 276 TRP A CA 1
ATOM 2196 C C . TRP A 1 276 ? -8.308 -15.712 -37.191 1.00 77.44 276 TRP A C 1
ATOM 2198 O O . TRP A 1 276 ? -7.893 -16.370 -38.140 1.00 77.44 276 TRP A O 1
ATOM 2208 N N . ALA A 1 277 ? -9.600 -15.406 -37.054 1.00 78.31 277 ALA A N 1
ATOM 2209 C CA . ALA A 1 277 ? -10.609 -15.852 -38.017 1.00 78.31 277 ALA A CA 1
ATOM 2210 C C . ALA A 1 277 ? -10.371 -15.289 -39.435 1.00 78.31 277 ALA A C 1
ATOM 2212 O O . ALA A 1 277 ? -10.670 -15.943 -40.433 1.00 78.31 277 ALA A O 1
ATOM 2213 N N . VAL A 1 278 ? -9.836 -14.070 -39.532 1.00 80.12 278 VAL A N 1
ATOM 2214 C CA . VAL A 1 278 ? -9.489 -13.408 -40.794 1.00 80.12 278 VAL A CA 1
ATOM 2215 C C . VAL A 1 278 ? -8.187 -13.972 -41.381 1.00 80.12 278 VAL A C 1
ATOM 2217 O O . VAL A 1 278 ? -8.118 -14.160 -42.595 1.00 80.12 278 VAL A O 1
ATOM 2220 N N . VAL A 1 279 ? -7.200 -14.303 -40.540 1.00 77.06 279 VAL A N 1
ATOM 2221 C CA . VAL A 1 279 ? -5.977 -15.029 -40.937 1.00 77.06 279 VAL A CA 1
ATOM 2222 C C . VAL A 1 279 ? -6.330 -16.372 -41.571 1.00 77.06 279 VAL A C 1
ATOM 2224 O O . VAL A 1 279 ? -5.850 -16.674 -42.666 1.00 77.06 279 VAL A O 1
ATOM 2227 N N . ASP A 1 280 ? -7.235 -17.128 -40.949 1.00 79.50 280 ASP A N 1
ATOM 2228 C CA . ASP A 1 280 ? -7.721 -18.408 -41.476 1.00 79.50 280 ASP A CA 1
ATOM 2229 C C . ASP A 1 280 ? -8.473 -18.255 -42.813 1.00 79.50 280 ASP A C 1
ATOM 2231 O O . ASP A 1 280 ? -8.475 -19.167 -43.642 1.00 79.50 280 ASP A O 1
ATOM 2235 N N . ALA A 1 281 ? -9.091 -17.093 -43.055 1.00 82.88 281 ALA A N 1
ATOM 2236 C CA . ALA A 1 281 ? -9.806 -16.783 -44.294 1.00 82.88 281 ALA A CA 1
ATOM 2237 C C . ALA A 1 281 ? -8.885 -16.370 -45.462 1.00 82.88 281 ALA A C 1
ATOM 2239 O O . ALA A 1 281 ? -9.337 -16.337 -46.610 1.00 82.88 281 ALA A O 1
ATOM 2240 N N . GLY A 1 282 ? -7.606 -16.076 -45.197 1.00 76.56 282 GLY A N 1
ATOM 2241 C CA . GLY A 1 282 ? -6.577 -15.844 -46.211 1.00 76.56 282 GLY A CA 1
ATOM 2242 C C . GLY A 1 282 ? -5.916 -14.454 -46.181 1.00 76.56 282 GLY A C 1
ATOM 2243 O O . GLY A 1 282 ? -6.248 -13.591 -45.363 1.00 76.56 282 GLY A O 1
ATOM 2244 N N . PRO A 1 283 ? -4.944 -14.213 -47.081 1.00 74.50 283 PRO A N 1
ATOM 2245 C CA . PRO A 1 283 ? -4.057 -13.049 -47.006 1.00 74.50 283 PRO A CA 1
ATOM 2246 C C . PRO A 1 283 ? -4.748 -11.712 -47.308 1.00 74.50 283 PRO A C 1
ATOM 2248 O O . PRO A 1 283 ? -4.450 -10.722 -46.640 1.00 74.50 283 PRO A O 1
ATOM 2251 N N . ASP A 1 284 ? -5.688 -11.670 -48.258 1.00 79.62 284 ASP A N 1
ATOM 2252 C CA . ASP A 1 284 ? -6.349 -10.416 -48.655 1.00 79.62 284 ASP A CA 1
ATOM 2253 C C . ASP A 1 284 ? -7.259 -9.849 -47.541 1.00 79.62 284 ASP A C 1
ATOM 2255 O O . ASP A 1 284 ? -7.118 -8.669 -47.202 1.00 79.62 284 ASP A O 1
ATOM 2259 N N . PRO A 1 285 ? -8.127 -10.650 -46.882 1.00 77.50 285 PRO A N 1
ATOM 2260 C CA . PRO A 1 285 ? -8.870 -10.203 -45.700 1.00 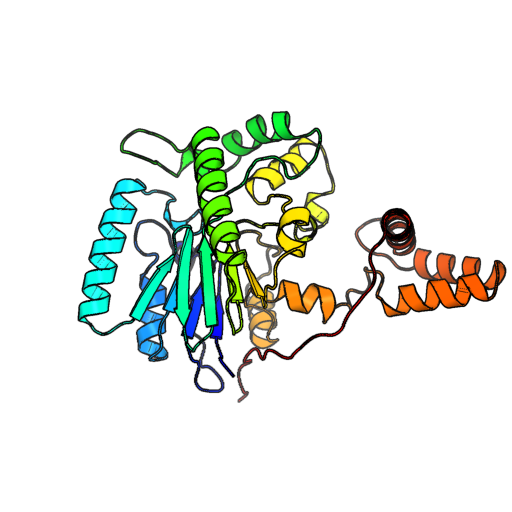77.50 285 PRO A CA 1
ATOM 2261 C C . PRO A 1 285 ? -7.964 -9.759 -44.542 1.00 77.50 285 PRO A C 1
ATOM 2263 O O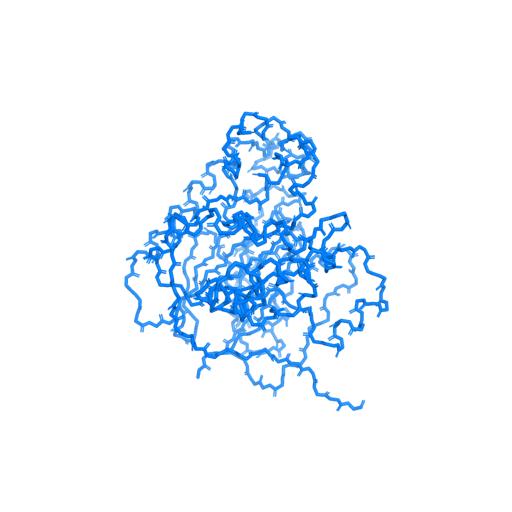 . PRO A 1 285 ? -8.259 -8.773 -43.866 1.00 77.50 285 PRO A O 1
ATOM 2266 N N . THR A 1 286 ? -6.839 -10.453 -44.339 1.00 78.50 286 THR A N 1
ATOM 2267 C CA . THR A 1 286 ? -5.873 -10.152 -43.268 1.00 78.50 286 THR A CA 1
ATOM 2268 C C . THR A 1 286 ? -5.205 -8.802 -43.481 1.00 78.50 286 THR A C 1
ATOM 2270 O O . THR A 1 286 ? -5.131 -7.989 -42.559 1.00 78.50 286 THR A O 1
ATOM 2273 N N . ALA A 1 287 ? -4.762 -8.527 -44.709 1.00 75.81 287 ALA A N 1
ATOM 2274 C CA . ALA A 1 287 ? -4.171 -7.245 -45.065 1.00 75.81 287 ALA A CA 1
ATOM 2275 C C . ALA A 1 287 ? -5.166 -6.092 -44.864 1.00 75.81 287 ALA A C 1
ATOM 2277 O O . ALA A 1 287 ? -4.803 -5.064 -44.289 1.00 75.81 287 ALA A O 1
ATOM 2278 N N . GLN A 1 288 ? -6.426 -6.277 -45.271 1.00 83.00 288 GLN A N 1
ATOM 2279 C CA . GLN A 1 288 ? -7.466 -5.262 -45.100 1.00 83.00 288 GLN A CA 1
ATOM 2280 C C . GLN A 1 288 ? -7.738 -4.966 -43.618 1.00 83.00 288 GLN A C 1
ATOM 2282 O O . GLN A 1 288 ? -7.773 -3.805 -43.218 1.00 83.00 288 GLN A O 1
ATOM 2287 N N . PHE A 1 289 ? -7.835 -6.002 -42.784 1.00 81.69 289 PHE A N 1
ATOM 2288 C CA . PHE A 1 289 ? -8.037 -5.848 -41.344 1.00 81.69 289 PHE A CA 1
ATOM 2289 C C . PHE A 1 289 ? -6.872 -5.108 -40.659 1.00 81.69 289 PHE A C 1
ATOM 2291 O O . PHE A 1 289 ? -7.087 -4.219 -39.830 1.00 81.69 289 PHE A O 1
ATOM 2298 N N . LEU A 1 290 ? -5.625 -5.415 -41.035 1.00 76.19 290 LEU A N 1
ATOM 2299 C CA . LEU A 1 290 ? -4.438 -4.734 -40.503 1.00 76.19 290 LEU A CA 1
ATOM 2300 C C . LEU A 1 290 ? -4.359 -3.260 -40.931 1.00 76.19 290 LEU A C 1
ATOM 2302 O O . LEU A 1 290 ? -3.906 -2.424 -40.143 1.00 76.19 290 LEU A O 1
ATOM 2306 N N . LEU A 1 291 ? -4.806 -2.931 -42.147 1.00 80.69 291 LEU A N 1
ATOM 2307 C CA . LEU A 1 291 ? -4.905 -1.553 -42.637 1.00 80.69 291 LEU A CA 1
ATOM 2308 C C . LEU A 1 291 ? -5.987 -0.766 -41.887 1.00 80.69 291 LEU A C 1
ATOM 2310 O O . LEU A 1 291 ? -5.736 0.358 -41.447 1.00 80.69 291 LEU A O 1
ATOM 2314 N N . ASP A 1 292 ? -7.151 -1.370 -41.655 1.00 81.88 292 ASP A N 1
ATOM 2315 C CA . ASP A 1 292 ? -8.245 -0.747 -40.902 1.00 81.88 292 ASP A CA 1
ATOM 2316 C C . ASP A 1 292 ? -7.843 -0.469 -39.444 1.00 81.88 292 ASP A C 1
ATOM 2318 O O . ASP A 1 292 ? -8.184 0.576 -38.879 1.00 81.88 292 ASP A O 1
ATOM 2322 N N . LEU A 1 293 ? -7.046 -1.356 -38.841 1.00 73.38 293 LEU A N 1
ATOM 2323 C CA . LEU A 1 293 ? -6.418 -1.115 -37.541 1.00 73.38 293 LEU A CA 1
ATOM 2324 C C . LEU A 1 293 ? -5.327 -0.036 -37.597 1.00 73.38 293 LEU A C 1
ATOM 2326 O O . LEU A 1 293 ? -5.145 0.701 -36.627 1.00 73.38 293 LEU A O 1
ATOM 2330 N N . HIS A 1 294 ? -4.620 0.121 -38.718 1.00 77.38 294 HIS A N 1
ATOM 2331 C CA . HIS A 1 294 ? -3.503 1.069 -38.823 1.00 77.38 294 HIS A CA 1
ATOM 2332 C C . HIS A 1 294 ? -4.014 2.511 -38.843 1.00 77.38 294 HIS A C 1
ATOM 2334 O O . HIS A 1 294 ? -3.390 3.435 -38.312 1.00 77.38 294 HIS A O 1
ATOM 2340 N N . HIS A 1 295 ? -5.204 2.708 -39.405 1.00 79.75 295 HIS A N 1
ATOM 2341 C CA . HIS A 1 295 ? -5.886 3.994 -39.400 1.00 79.75 295 HIS A CA 1
ATOM 2342 C C . HIS A 1 295 ? -6.450 4.377 -38.025 1.00 79.75 295 HIS A C 1
ATOM 2344 O O . HIS A 1 295 ? -6.696 5.562 -37.777 1.00 79.75 295 HIS A O 1
ATOM 2350 N N . GLN A 1 296 ? -6.564 3.425 -37.097 1.00 71.81 296 GLN A N 1
ATOM 2351 C CA . GLN A 1 296 ? -6.976 3.681 -35.722 1.00 71.81 296 GLN A CA 1
ATOM 2352 C C . GLN A 1 296 ? -5.769 4.095 -34.874 1.00 71.81 296 GLN A C 1
ATOM 2354 O O . GLN A 1 296 ? -4.812 3.343 -34.666 1.00 71.81 296 GLN A O 1
ATOM 2359 N N . LYS A 1 297 ? -5.799 5.339 -34.386 1.00 62.12 297 LYS A N 1
ATOM 2360 C CA . LYS A 1 297 ? -4.788 5.847 -33.451 1.00 62.12 297 LYS A CA 1
ATOM 2361 C C . LYS A 1 297 ? -4.914 5.125 -32.113 1.00 62.12 297 LYS A C 1
ATOM 2363 O O . LYS A 1 297 ? -6.022 4.791 -31.708 1.00 62.12 297 LYS A O 1
ATOM 2368 N N . ALA A 1 298 ? -3.783 4.933 -31.440 1.00 57.47 298 ALA A N 1
ATOM 2369 C CA . ALA A 1 298 ? -3.709 4.390 -30.091 1.00 57.47 298 ALA A CA 1
ATOM 2370 C C . ALA A 1 298 ? -3.235 5.451 -29.079 1.00 57.47 298 ALA A C 1
ATOM 2372 O O . ALA A 1 298 ? -4.017 5.952 -28.282 1.00 57.47 298 ALA A O 1
ATOM 2373 N N . LEU A 1 299 ? -1.975 5.881 -29.131 1.00 47.41 299 LEU A N 1
ATOM 2374 C CA . LEU A 1 299 ? -1.478 6.950 -28.257 1.00 47.41 299 LEU A CA 1
ATOM 2375 C C . LEU A 1 299 ? -0.392 7.752 -28.978 1.00 47.41 299 LEU A C 1
ATOM 2377 O O . LEU A 1 299 ? 0.580 7.189 -29.474 1.00 47.41 299 LEU A O 1
ATOM 2381 N N . GLY A 1 300 ? -0.551 9.074 -29.067 1.00 60.09 300 GLY A N 1
ATOM 2382 C CA . GLY A 1 300 ? 0.384 9.921 -29.815 1.00 60.09 300 GLY A CA 1
ATOM 2383 C C . GLY A 1 300 ? 0.437 9.555 -31.307 1.00 60.09 300 GLY A C 1
ATOM 2384 O O . GLY A 1 300 ? -0.570 9.667 -32.010 1.00 60.09 300 GLY A O 1
ATOM 2385 N N . SER A 1 301 ? 1.611 9.144 -31.800 1.00 60.84 301 SER A N 1
ATOM 2386 C CA . SER A 1 301 ? 1.813 8.667 -33.180 1.00 60.84 301 SER A CA 1
ATOM 2387 C C . SER A 1 301 ? 1.549 7.168 -33.371 1.00 60.84 301 SER A C 1
ATOM 2389 O O . SER A 1 301 ? 1.493 6.727 -34.519 1.00 60.84 301 SER A O 1
ATOM 2391 N N . LEU A 1 302 ? 1.379 6.417 -32.277 1.00 53.47 302 LEU A N 1
ATOM 2392 C CA . LEU A 1 302 ? 1.243 4.962 -32.272 1.00 53.47 302 LEU A CA 1
ATOM 2393 C C . LEU A 1 302 ? -0.112 4.516 -32.846 1.00 53.47 302 LEU A C 1
ATOM 2395 O O . LEU A 1 302 ? -1.152 5.132 -32.569 1.00 53.47 302 LEU A O 1
ATOM 2399 N N . ARG A 1 303 ? -0.111 3.436 -33.627 1.00 70.31 303 ARG A N 1
ATOM 2400 C CA . ARG A 1 303 ? -1.289 2.835 -34.273 1.00 70.31 303 ARG A CA 1
ATOM 2401 C C . ARG A 1 303 ? -1.675 1.527 -33.603 1.00 70.31 303 ARG A C 1
ATOM 2403 O O . ARG A 1 303 ? -0.818 0.796 -33.116 1.00 70.31 303 ARG A O 1
ATOM 2410 N N . LYS A 1 304 ? -2.964 1.184 -33.631 1.00 65.81 304 LYS A N 1
ATOM 2411 C CA . LYS A 1 304 ? -3.435 -0.093 -33.073 1.00 65.81 304 LYS A CA 1
ATOM 2412 C C . LYS A 1 304 ? -2.762 -1.311 -33.720 1.00 65.81 304 LYS A C 1
ATOM 2414 O O . LYS A 1 304 ? -2.504 -2.285 -33.024 1.00 65.81 304 LYS A O 1
ATOM 2419 N N . THR A 1 305 ? -2.424 -1.249 -35.009 1.00 72.56 305 THR A N 1
ATOM 2420 C CA . THR A 1 305 ? -1.686 -2.328 -35.692 1.00 72.56 305 THR A CA 1
ATOM 2421 C C . THR A 1 305 ? -0.315 -2.578 -35.077 1.00 72.56 305 THR A C 1
ATOM 2423 O O . THR A 1 305 ? 0.094 -3.723 -34.966 1.00 72.56 305 THR A O 1
ATOM 2426 N N . GLU A 1 306 ? 0.382 -1.532 -34.630 1.00 64.38 306 GLU A N 1
ATOM 2427 C CA . GLU A 1 306 ? 1.702 -1.669 -34.001 1.00 64.38 306 GLU A CA 1
ATOM 2428 C C . GLU A 1 306 ? 1.586 -2.386 -32.646 1.00 64.38 306 GLU A C 1
ATOM 2430 O O . GLU A 1 306 ? 2.408 -3.237 -32.328 1.00 64.38 306 GLU A O 1
ATOM 2435 N N . ILE A 1 307 ? 0.508 -2.123 -31.897 1.00 58.31 307 ILE A N 1
ATOM 2436 C CA . ILE A 1 307 ? 0.188 -2.824 -30.642 1.00 58.31 307 ILE A CA 1
ATOM 2437 C C . ILE A 1 307 ? -0.179 -4.293 -30.897 1.00 58.31 307 ILE A C 1
ATOM 2439 O O . ILE A 1 307 ? 0.271 -5.173 -30.167 1.00 58.31 307 ILE A O 1
ATOM 2443 N N . LEU A 1 308 ? -1.000 -4.571 -31.919 1.00 65.06 308 LEU A N 1
ATOM 2444 C CA . LEU A 1 308 ? -1.388 -5.940 -32.277 1.00 65.06 308 LEU A CA 1
ATOM 2445 C C . LEU A 1 308 ? -0.164 -6.790 -32.634 1.00 65.06 308 LEU A C 1
ATOM 2447 O O . LEU A 1 308 ? -0.053 -7.918 -32.165 1.00 65.06 308 LEU A O 1
ATOM 2451 N N . LEU A 1 309 ? 0.744 -6.248 -33.447 1.00 64.62 309 LEU A N 1
ATOM 2452 C CA . LEU A 1 309 ? 1.947 -6.956 -33.883 1.00 64.62 309 LEU A CA 1
ATOM 2453 C C . LEU A 1 309 ? 2.888 -7.269 -32.713 1.00 64.62 309 LEU A C 1
ATOM 2455 O O . LEU A 1 309 ? 3.434 -8.367 -32.663 1.00 64.62 309 LEU A O 1
ATOM 2459 N N . GLU A 1 310 ? 3.024 -6.354 -31.750 1.00 55.78 310 GLU A N 1
ATOM 2460 C CA . GLU A 1 310 ? 3.808 -6.610 -30.536 1.00 55.78 310 GLU A CA 1
ATOM 2461 C C . GLU A 1 310 ? 3.173 -7.722 -29.683 1.00 55.78 310 GLU A C 1
ATOM 2463 O O . GLU A 1 310 ? 3.859 -8.650 -29.267 1.00 55.78 310 GLU A O 1
ATOM 2468 N N . ARG A 1 311 ? 1.843 -7.707 -29.518 1.00 53.41 311 ARG A N 1
ATOM 2469 C CA . ARG A 1 311 ? 1.103 -8.733 -28.761 1.00 53.41 311 ARG A CA 1
ATOM 2470 C C . ARG A 1 311 ? 1.155 -10.121 -29.408 1.00 53.41 311 ARG A C 1
ATOM 2472 O O . ARG A 1 311 ? 1.184 -11.128 -28.709 1.00 53.41 311 ARG A O 1
ATOM 2479 N N . LEU A 1 312 ? 1.145 -10.197 -30.739 1.00 56.56 312 LEU A N 1
ATOM 2480 C CA . LEU A 1 312 ? 1.314 -11.464 -31.461 1.00 56.56 312 LEU A CA 1
ATOM 2481 C C . LEU A 1 312 ? 2.710 -12.050 -31.240 1.00 56.56 312 LEU A C 1
ATOM 2483 O O . LEU A 1 312 ? 2.835 -13.261 -31.078 1.00 56.56 312 LEU A O 1
ATOM 2487 N N . ARG A 1 313 ? 3.727 -11.183 -31.156 1.00 49.53 313 ARG A N 1
ATOM 2488 C CA . ARG A 1 313 ? 5.097 -11.575 -30.813 1.00 49.53 313 ARG A CA 1
ATOM 2489 C C . ARG A 1 313 ? 5.176 -12.214 -29.423 1.00 49.53 313 ARG A C 1
ATOM 2491 O O . ARG A 1 313 ? 5.910 -13.173 -29.247 1.00 49.53 313 ARG A O 1
ATOM 2498 N N . GLU A 1 314 ? 4.394 -11.715 -28.465 1.00 40.97 314 GLU A N 1
ATOM 2499 C CA . GLU A 1 314 ? 4.308 -12.255 -27.098 1.00 40.97 314 GLU A CA 1
ATOM 2500 C C . GLU A 1 314 ? 3.464 -13.544 -27.003 1.00 40.97 314 GLU A C 1
ATOM 2502 O O . GLU A 1 314 ? 3.661 -14.356 -26.105 1.00 40.97 314 GLU A O 1
ATOM 2507 N N . LEU A 1 315 ? 2.515 -13.782 -27.916 1.00 44.41 315 LEU A N 1
ATOM 2508 C CA . LEU A 1 315 ? 1.657 -14.979 -27.888 1.00 44.41 315 LEU A CA 1
ATOM 2509 C C . LEU A 1 315 ? 2.274 -16.216 -28.535 1.00 44.41 315 LEU A C 1
ATOM 2511 O O . LEU A 1 315 ? 1.915 -17.329 -28.146 1.00 44.41 315 LEU A O 1
ATOM 2515 N N . GLU A 1 316 ? 3.257 -16.049 -29.420 1.00 47.31 316 GLU A N 1
ATOM 2516 C CA . GLU A 1 316 ? 4.199 -17.134 -29.728 1.00 47.31 316 GLU A CA 1
ATOM 2517 C C . GLU A 1 316 ? 4.924 -17.637 -28.455 1.00 47.31 316 GLU A C 1
ATOM 2519 O O . GLU A 1 316 ? 5.436 -18.757 -28.451 1.00 47.31 316 GLU A O 1
ATOM 2524 N N . GLU A 1 317 ? 4.878 -16.878 -27.346 1.00 42.88 317 GLU A N 1
ATOM 2525 C CA . GLU A 1 317 ? 5.440 -17.229 -26.033 1.00 42.88 317 GLU A CA 1
ATOM 2526 C C . GLU A 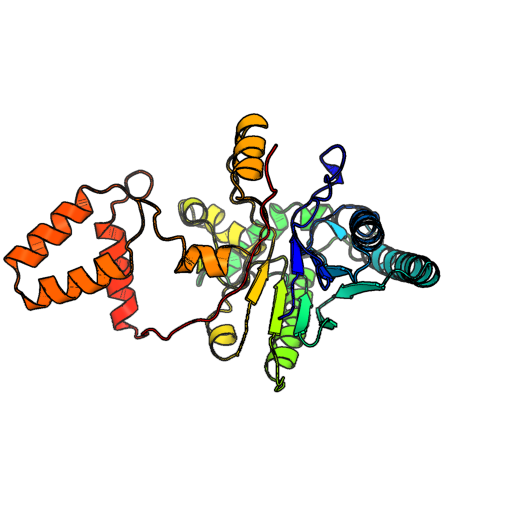1 317 ? 4.408 -17.817 -25.016 1.00 42.88 317 GLU A C 1
ATOM 2528 O O . GLU A 1 317 ? 4.810 -18.258 -23.941 1.00 42.88 317 GLU A O 1
ATOM 2533 N N . GLY A 1 318 ? 3.110 -17.952 -25.371 1.00 34.44 318 GLY A N 1
ATOM 2534 C CA . GLY A 1 318 ? 2.194 -19.014 -24.877 1.00 34.44 318 GLY A CA 1
ATOM 2535 C C . GLY A 1 318 ? 1.286 -18.825 -23.629 1.00 34.44 318 GLY A C 1
ATOM 2536 O O . GLY A 1 318 ? 1.503 -19.499 -22.624 1.00 34.44 318 GLY A O 1
ATOM 2537 N N . PHE A 1 319 ? 0.151 -18.098 -23.713 1.00 39.59 319 PHE A N 1
ATOM 2538 C CA . PHE A 1 319 ? -0.935 -18.126 -22.690 1.00 39.59 319 PHE A CA 1
ATOM 2539 C C . PHE A 1 319 ? -2.364 -17.982 -23.286 1.00 39.59 319 PHE A C 1
ATOM 2541 O O . PHE A 1 319 ? -2.571 -17.191 -24.202 1.00 39.59 319 PHE A O 1
ATOM 2548 N N . GLY A 1 320 ? -3.366 -18.717 -22.760 1.00 32.09 320 GLY A N 1
ATOM 2549 C CA . GLY A 1 320 ? -4.786 -18.703 -23.199 1.00 32.09 320 GLY A CA 1
ATOM 2550 C C . GLY A 1 320 ? -5.814 -18.543 -22.045 1.00 32.09 320 GLY A C 1
ATOM 2551 O O . GLY A 1 320 ? -5.413 -18.660 -20.887 1.00 32.09 320 GLY A O 1
ATOM 2552 N N . PRO A 1 321 ? -7.118 -18.260 -22.306 1.00 31.77 321 PRO A N 1
ATOM 2553 C CA . PRO A 1 321 ? -8.027 -17.659 -21.306 1.00 31.77 321 PRO A CA 1
ATOM 2554 C C . PRO A 1 321 ? -9.024 -18.615 -20.596 1.00 31.77 321 PRO A C 1
ATOM 2556 O O . PRO A 1 321 ? -9.476 -19.605 -21.173 1.00 31.77 321 PRO A O 1
ATOM 2559 N N . ALA A 1 322 ? -9.446 -18.261 -19.365 1.00 31.58 322 ALA A N 1
ATOM 2560 C CA . ALA A 1 322 ? -10.509 -18.907 -18.560 1.00 31.58 322 ALA A CA 1
ATOM 2561 C C . ALA A 1 322 ? -11.434 -17.875 -17.840 1.00 31.58 322 ALA A C 1
ATOM 2563 O O . ALA A 1 322 ? -11.087 -16.703 -17.755 1.00 31.58 322 ALA A O 1
ATOM 2564 N N . LYS A 1 323 ? -12.625 -18.306 -17.365 1.00 31.33 323 LYS A N 1
ATOM 2565 C CA . LYS A 1 323 ? -13.814 -17.490 -16.957 1.00 31.33 323 LYS A CA 1
ATOM 2566 C C . LYS A 1 323 ? -13.882 -17.044 -15.464 1.00 31.33 323 LYS A C 1
ATOM 2568 O O . LYS A 1 323 ? -13.392 -17.762 -14.600 1.00 31.33 323 LYS A O 1
ATOM 2573 N N . GLU A 1 324 ? -14.592 -15.928 -15.182 1.00 31.34 324 GLU A N 1
ATOM 2574 C CA . GLU A 1 324 ? -14.570 -15.075 -13.952 1.00 31.34 324 GLU A CA 1
ATOM 2575 C C . GLU A 1 324 ? -15.879 -15.007 -13.086 1.00 31.34 324 GLU A C 1
ATOM 2577 O O . GLU A 1 324 ? -16.959 -15.304 -13.601 1.00 31.34 324 GLU A O 1
ATOM 2582 N N . PRO A 1 325 ? -15.815 -14.545 -11.804 1.00 28.66 325 PRO A N 1
ATOM 2583 C CA . PRO A 1 325 ? -16.960 -14.194 -10.922 1.00 28.66 325 PRO A CA 1
ATOM 2584 C C . PRO A 1 325 ? -17.208 -12.668 -10.645 1.00 28.66 325 PRO A C 1
ATOM 2586 O O . PRO A 1 325 ? -16.365 -11.817 -10.934 1.00 28.66 325 PRO A O 1
ATOM 2589 N N . GLU A 1 326 ? -18.361 -12.308 -10.030 1.00 29.59 326 GLU A N 1
ATOM 2590 C CA . GLU A 1 326 ? -18.903 -10.926 -9.867 1.00 29.59 326 GLU A CA 1
ATOM 2591 C C . GLU A 1 326 ? -18.635 -10.206 -8.509 1.00 29.59 326 GLU A C 1
ATOM 2593 O O . GLU A 1 326 ? -18.898 -10.747 -7.444 1.00 29.59 326 GLU A O 1
ATOM 2598 N N . ILE A 1 327 ? -18.198 -8.938 -8.554 1.00 32.59 327 ILE A N 1
ATOM 2599 C CA . ILE A 1 327 ? -17.933 -7.970 -7.462 1.00 32.59 327 ILE A CA 1
ATOM 2600 C C . ILE A 1 327 ? -18.760 -6.701 -7.778 1.00 32.59 327 ILE A C 1
ATOM 2602 O O . ILE A 1 327 ? -18.920 -6.358 -8.951 1.00 32.59 327 ILE A O 1
ATOM 2606 N N . PHE A 1 328 ? -19.299 -5.992 -6.782 1.00 32.97 328 PHE A N 1
ATOM 2607 C CA . PHE A 1 328 ? -20.105 -4.776 -6.996 1.00 32.97 328 PHE A CA 1
ATOM 2608 C C . PHE A 1 328 ? -19.505 -3.561 -6.281 1.00 32.97 328 PHE A C 1
ATOM 2610 O O . PHE A 1 328 ? -19.247 -3.619 -5.081 1.00 32.97 328 PHE A O 1
ATOM 2617 N N . TYR A 1 329 ? -19.362 -2.458 -7.018 1.00 35.50 329 TYR A N 1
ATOM 2618 C CA . TYR A 1 329 ? -18.950 -1.134 -6.543 1.00 35.50 329 TYR A CA 1
ATOM 2619 C C . TYR A 1 329 ? -20.203 -0.267 -6.358 1.00 35.50 329 TYR A C 1
ATOM 2621 O O . TYR A 1 329 ? -21.061 -0.245 -7.243 1.00 35.50 329 TYR A O 1
ATOM 2629 N N . SER A 1 330 ? -20.369 0.409 -5.215 1.00 29.48 330 SER A N 1
ATOM 2630 C CA . SER A 1 330 ? -21.538 1.275 -5.003 1.00 29.48 330 SER A CA 1
ATOM 2631 C C . SER A 1 330 ? -21.275 2.699 -5.476 1.00 29.48 330 SER A C 1
ATOM 2633 O O . SER A 1 330 ? -20.444 3.414 -4.921 1.00 29.48 330 SER A O 1
ATOM 2635 N N . ALA A 1 331 ? -22.063 3.082 -6.467 1.00 27.17 331 ALA A N 1
ATOM 2636 C CA . ALA A 1 331 ? -22.330 4.423 -6.939 1.00 27.17 331 ALA A CA 1
ATOM 2637 C C . ALA A 1 331 ? -23.500 5.053 -6.159 1.00 27.17 331 ALA A C 1
ATOM 2639 O O . ALA A 1 331 ? -24.443 4.356 -5.779 1.00 27.17 331 ALA A O 1
ATOM 2640 N N . LEU A 1 332 ? -23.441 6.368 -5.940 1.00 31.58 332 LEU A N 1
ATOM 2641 C CA . LEU A 1 332 ? -24.496 7.170 -5.316 1.00 31.58 332 LEU A CA 1
ATOM 2642 C C . LEU A 1 332 ? -25.807 7.115 -6.117 1.00 31.58 332 LEU A C 1
ATOM 2644 O O . LEU A 1 332 ? -25.810 7.201 -7.344 1.00 31.58 332 LEU A O 1
ATOM 2648 N N . GLY A 1 333 ? -26.923 7.019 -5.392 1.00 26.56 333 GLY A N 1
ATOM 2649 C CA . GLY A 1 333 ? -28.267 7.261 -5.908 1.00 26.56 333 GLY A CA 1
ATOM 2650 C C . GLY A 1 333 ? -28.585 8.757 -5.942 1.00 26.56 333 GLY A C 1
ATOM 2651 O O . GLY A 1 333 ? -28.232 9.505 -5.036 1.00 26.56 333 GLY A O 1
ATOM 2652 N N . THR A 1 334 ? -29.253 9.161 -7.014 1.00 29.06 334 THR A N 1
ATOM 2653 C CA . THR A 1 334 ? -29.661 10.518 -7.394 1.00 29.06 334 THR A CA 1
ATOM 2654 C C . THR A 1 334 ? -30.643 11.193 -6.433 1.00 29.06 334 THR A C 1
ATOM 2656 O O . THR A 1 334 ? -31.577 10.546 -5.952 1.00 29.06 334 THR A O 1
ATOM 2659 N N . SER A 1 335 ? -30.564 12.525 -6.355 1.00 26.41 335 SER A N 1
ATOM 2660 C CA . SER A 1 335 ? -31.751 13.393 -6.427 1.00 26.41 335 SER A CA 1
ATOM 2661 C C . SER A 1 335 ? -31.545 14.467 -7.481 1.00 26.41 335 SER A C 1
ATOM 2663 O O . SER A 1 335 ? -30.496 15.144 -7.373 1.00 26.41 335 SER A O 1
#